Protein AF-A0A8I0B547-F1 (afdb_monomer)

Foldseek 3Di:
DQDPDPVSLVVLLLVLLLLLLVCLQQVVDDDDPDDPSCNLVSLLNNLCSCAVVVPQAFPLNSNVVSNCVVPPDDPTPDDSVRSSVVVQVVSLVSLLVVVVVVVQDNLLSQFLCVLPCRGVNLSVLLSVLSSVLVPDPLNVLLLVLLLVLVVVLVVCDPLADPAADPVLADPDLRVQLVVLCVVLVVVLVVCLVVSVSNVNVVSSSSSSVSSVRCVVPPDLPDPPSNSNNNSSNSSVSVNVSVSNRTDSNSDPD

Radius of gyration: 21.84 Å; Cα contacts (8 Å, |Δi|>4): 279; chains: 1; bounding box: 48×36×63 Å

Sequence (253 aa):
PVPASLAGAMLALADKADTLVGAFGLGMIPTGAADPYALRRASLGIIRILLEHELRVPLSTLLQAAYCAYGDGIAWKLAPEKAQARLMDFFGQRLKAYWAGQGMDTLTLDAALAVGFDDVVDTGRRVRALQAAVGTPDFEPAALTFKRVANIVRKSGAEAAAQVDPGLLEAGAEADLWAALEAWEPQFASACSQGDYGALFPLLAELRPAVDRFFDSVMVLTDHPGQRANRLAMLSRILHQVGQVADFTRFQV

Nearest PDB structures (foldseek):
  7yse-assembly1_C  TM=9.340E-01  e=7.618E-14  Escherichia coli K-12
  7yse-assembly1_D  TM=9.291E-01  e=1.808E-12  Escherichia coli K-12
  8ie2-assembly1_F  TM=8.541E-01  e=3.493E-10  Lactiplantibacillus plantarum WCFS1
  8ie2-assembly1_E  TM=8.190E-01  e=7.130E-10  Lactiplantibacillus plantarum WCFS1
  7xof-assembly1_B  TM=9.024E-01  e=7.583E-09  Oryza sativa Japonica Group

Secondary structure (DSSP, 8-state):
---SSHHHHHHHHHHHHHHHHHHHHTT----TT--TT-HHHHHHHHHHHHHHTT----HHHHHHHHHHHT-S----SS-HHHHHHHHHHHHHHHHHHHHHTTT--HHHHHHHHTT--SSHHHHHHHHHHHHHHHTSTTHHHHHHHHHHHHHHHHHHGGGS-SS--GGGPPTTHHHHHHHHHHHHHHHHHHHHHHT-HHHHHHHHHHHHHHHHHHHHH--SS-S-HHHHHHHHHHHHHHHHHHTTT--GGG---

Mean predicted aligned error: 4.62 Å

Structure (mmCIF, N/CA/C/O backbone):
data_AF-A0A8I0B547-F1
#
_entry.id   AF-A0A8I0B547-F1
#
loop_
_atom_site.group_PDB
_atom_site.id
_atom_site.type_symbol
_atom_site.label_atom_id
_atom_site.label_alt_id
_atom_site.label_comp_id
_atom_site.label_asym_id
_atom_site.label_entity_id
_atom_site.label_seq_id
_atom_site.pdbx_PDB_ins_code
_atom_site.Cartn_x
_atom_site.Cartn_y
_atom_site.Cartn_z
_atom_site.occupancy
_atom_site.B_iso_or_equiv
_atom_site.auth_seq_id
_atom_site.auth_comp_id
_atom_site.auth_asym_id
_atom_site.auth_atom_id
_atom_site.pdbx_PDB_model_num
ATOM 1 N N . PRO A 1 1 ? 2.843 -9.813 -25.202 1.00 73.75 1 PRO A N 1
ATOM 2 C CA . PRO A 1 1 ? 3.157 -11.091 -24.516 1.00 73.75 1 PRO A CA 1
ATOM 3 C C . PRO A 1 1 ? 4.226 -10.870 -23.441 1.00 73.75 1 PRO A C 1
ATOM 5 O O . PRO A 1 1 ? 5.162 -10.112 -23.689 1.00 73.75 1 PRO A O 1
ATOM 8 N N . VAL A 1 2 ? 4.066 -11.478 -22.265 1.00 89.00 2 VAL A N 1
ATOM 9 C CA . VAL A 1 2 ? 5.123 -11.502 -21.244 1.00 89.00 2 VAL A CA 1
ATOM 10 C C . VAL A 1 2 ? 6.193 -12.512 -21.680 1.00 89.00 2 VAL A C 1
ATOM 12 O O . VAL A 1 2 ? 5.830 -13.586 -22.166 1.00 89.00 2 VAL A O 1
ATOM 15 N N . PRO A 1 3 ? 7.496 -12.182 -21.593 1.00 93.44 3 PRO A N 1
ATOM 16 C CA . PRO A 1 3 ? 8.558 -13.132 -21.920 1.00 93.44 3 PRO A CA 1
ATOM 17 C C . PRO A 1 3 ? 8.464 -14.385 -21.044 1.00 93.44 3 PRO A C 1
ATOM 19 O O . PRO A 1 3 ? 8.309 -14.264 -19.835 1.00 93.44 3 PRO A O 1
ATOM 22 N N . ALA A 1 4 ? 8.586 -15.576 -21.635 1.00 93.06 4 ALA A N 1
ATOM 23 C CA . ALA A 1 4 ? 8.457 -16.835 -20.893 1.00 93.06 4 ALA A CA 1
ATOM 24 C C . ALA A 1 4 ? 9.666 -17.128 -19.984 1.00 93.06 4 ALA A C 1
ATOM 26 O O . ALA A 1 4 ? 9.512 -17.676 -18.900 1.00 93.06 4 ALA A O 1
ATOM 27 N N . SER A 1 5 ? 10.877 -16.766 -20.415 1.00 96.62 5 SER A N 1
ATOM 28 C CA . SER A 1 5 ? 12.101 -16.966 -19.630 1.00 96.62 5 SER A CA 1
ATOM 29 C C . SER A 1 5 ? 12.333 -15.823 -18.642 1.00 96.62 5 SER A C 1
ATOM 31 O O . SER A 1 5 ? 12.161 -14.661 -19.022 1.00 96.62 5 SER A O 1
ATOM 33 N N . LEU A 1 6 ? 12.884 -16.130 -17.465 1.00 95.50 6 LEU A N 1
ATOM 34 C CA . LEU A 1 6 ? 13.287 -15.119 -16.483 1.00 95.50 6 LEU A CA 1
ATOM 35 C C . LEU A 1 6 ? 14.311 -14.117 -17.045 1.00 95.50 6 LEU A C 1
ATOM 37 O O . LEU A 1 6 ? 14.152 -12.916 -16.867 1.00 95.50 6 LEU A O 1
ATOM 41 N N . ALA A 1 7 ? 15.315 -14.580 -17.798 1.00 96.69 7 ALA A N 1
ATOM 42 C CA . ALA A 1 7 ? 16.303 -13.691 -18.421 1.00 96.69 7 ALA A CA 1
ATOM 43 C C . ALA A 1 7 ? 15.648 -12.680 -19.382 1.00 96.69 7 ALA A C 1
ATO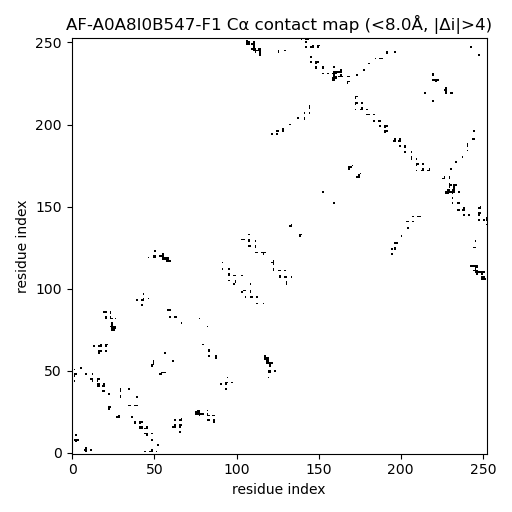M 45 O O . ALA A 1 7 ? 15.921 -11.482 -19.325 1.00 96.69 7 ALA A O 1
ATOM 46 N N . GLY A 1 8 ? 14.720 -13.150 -20.224 1.00 97.50 8 GLY A N 1
ATOM 47 C CA . GLY A 1 8 ? 13.926 -12.285 -21.097 1.00 97.50 8 GLY A CA 1
ATOM 48 C C . GLY A 1 8 ? 13.023 -11.317 -20.327 1.00 97.50 8 GLY A C 1
ATOM 49 O O . GLY A 1 8 ? 12.866 -10.173 -20.748 1.00 97.50 8 GLY A O 1
ATOM 50 N N . ALA A 1 9 ? 12.462 -11.740 -19.191 1.00 97.19 9 ALA A N 1
ATOM 51 C CA . ALA A 1 9 ? 11.676 -10.880 -18.313 1.00 97.19 9 ALA A CA 1
ATOM 52 C C . ALA A 1 9 ? 12.536 -9.756 -17.711 1.00 97.19 9 ALA A C 1
ATOM 54 O O . ALA A 1 9 ? 12.154 -8.592 -17.798 1.00 97.19 9 ALA A O 1
ATOM 55 N N . MET A 1 10 ? 13.725 -10.079 -17.193 1.00 95.94 10 MET A N 1
ATOM 56 C CA . MET A 1 10 ? 14.672 -9.100 -16.644 1.00 95.94 10 MET A CA 1
ATOM 57 C C . MET A 1 10 ? 15.135 -8.090 -17.700 1.00 95.94 10 MET A C 1
ATOM 59 O O . MET A 1 10 ? 15.094 -6.886 -17.452 1.00 95.94 10 MET A O 1
ATOM 63 N N . LEU A 1 11 ? 15.503 -8.559 -18.898 1.00 96.81 11 LEU A N 1
ATOM 64 C CA . LEU A 1 11 ? 15.882 -7.679 -20.007 1.00 96.81 11 LEU A CA 1
ATOM 65 C C . LEU A 1 11 ? 14.724 -6.750 -20.401 1.00 96.81 11 LEU A C 1
ATOM 67 O O . LEU A 1 11 ? 14.913 -5.549 -20.576 1.00 96.81 11 LEU A O 1
ATOM 71 N N . ALA A 1 12 ? 13.509 -7.294 -20.497 1.00 97.38 12 ALA A N 1
ATOM 72 C CA . ALA A 1 12 ? 12.328 -6.519 -20.849 1.00 97.38 12 ALA A CA 1
ATOM 73 C C . ALA A 1 12 ? 11.935 -5.492 -19.777 1.00 97.38 12 ALA A C 1
ATOM 75 O O . ALA A 1 12 ? 11.396 -4.448 -20.153 1.00 97.38 12 ALA A O 1
ATOM 76 N N . LEU A 1 13 ? 12.161 -5.786 -18.489 1.00 97.31 13 LEU A N 1
ATOM 77 C CA . LEU A 1 13 ? 11.982 -4.836 -17.387 1.00 97.31 13 LEU A CA 1
ATOM 78 C C . LEU A 1 13 ? 12.977 -3.682 -17.500 1.00 97.31 13 LEU A C 1
ATOM 80 O O . LEU A 1 13 ? 12.546 -2.533 -17.467 1.00 97.31 13 LEU A O 1
ATOM 84 N N . ALA A 1 14 ? 14.267 -3.985 -17.679 1.00 96.88 14 ALA A N 1
ATOM 85 C CA . ALA A 1 14 ? 15.323 -2.980 -17.788 1.00 96.88 14 ALA A CA 1
ATOM 86 C C . ALA A 1 14 ? 15.070 -2.011 -18.955 1.00 96.88 14 ALA A C 1
ATOM 88 O O . ALA A 1 14 ? 15.028 -0.804 -18.749 1.00 96.88 14 ALA A O 1
ATOM 89 N N . ASP A 1 15 ? 14.787 -2.544 -20.145 1.00 97.06 15 ASP A N 1
ATOM 90 C CA . ASP A 1 15 ? 14.471 -1.779 -21.361 1.00 97.06 15 ASP A CA 1
ATOM 91 C C . ASP A 1 15 ? 13.267 -0.826 -21.183 1.00 97.06 15 ASP A C 1
ATOM 93 O O . ASP A 1 15 ? 13.301 0.350 -21.555 1.00 97.06 15 ASP A O 1
ATOM 97 N N . LYS A 1 16 ? 12.189 -1.301 -20.544 1.00 97.88 16 LYS A N 1
ATOM 98 C CA . LYS A 1 16 ? 10.990 -0.476 -20.303 1.00 97.88 16 LYS A CA 1
ATOM 99 C C . LYS A 1 16 ? 11.204 0.553 -19.208 1.00 97.88 16 LYS A C 1
ATOM 101 O O . LYS A 1 16 ? 10.667 1.653 -19.321 1.00 97.88 16 LYS A O 1
ATOM 106 N N . ALA A 1 17 ? 11.929 0.192 -18.151 1.00 97.75 17 ALA A N 1
ATOM 107 C CA . ALA A 1 17 ? 12.245 1.104 -17.064 1.00 97.75 17 ALA A CA 1
ATOM 108 C C . ALA A 1 17 ? 13.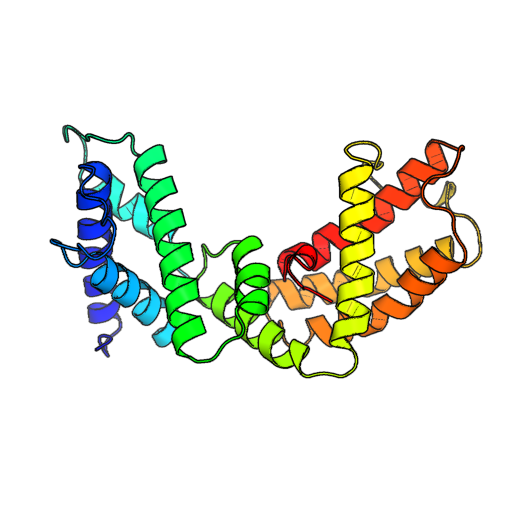133 2.244 -17.573 1.00 97.75 17 ALA A C 1
ATOM 110 O O . ALA A 1 17 ? 12.808 3.401 -17.320 1.00 97.75 17 ALA A O 1
ATOM 111 N N . ASP A 1 18 ? 14.160 1.928 -18.368 1.00 97.06 18 ASP A N 1
ATOM 112 C CA . ASP A 1 18 ? 15.013 2.902 -19.054 1.00 97.06 18 ASP A CA 1
ATOM 113 C C . ASP A 1 18 ? 14.182 3.896 -19.881 1.00 97.06 18 ASP A C 1
ATOM 115 O O . ASP A 1 18 ? 14.224 5.102 -19.635 1.00 97.06 18 ASP A O 1
ATOM 119 N N . THR A 1 19 ? 13.328 3.384 -20.774 1.00 96.69 19 THR A N 1
ATOM 120 C CA . THR A 1 19 ? 12.467 4.220 -21.627 1.00 96.69 19 THR A CA 1
ATOM 121 C C . THR A 1 19 ? 11.540 5.123 -20.805 1.00 96.69 19 THR A C 1
ATOM 123 O O . THR A 1 19 ? 11.378 6.307 -21.109 1.00 96.69 19 THR A O 1
ATOM 126 N N . LEU A 1 20 ? 10.900 4.578 -19.763 1.00 97.56 20 LEU A N 1
ATOM 127 C CA . LEU A 1 20 ? 9.982 5.331 -18.904 1.00 97.56 20 LEU A CA 1
ATOM 128 C C . LEU A 1 20 ? 10.704 6.443 -18.148 1.00 97.56 20 LEU A C 1
ATOM 130 O O . LEU A 1 20 ? 10.220 7.575 -18.117 1.00 97.56 20 LEU A O 1
ATOM 134 N N . VAL A 1 21 ? 11.856 6.129 -17.561 1.00 96.94 21 VAL A N 1
ATOM 135 C CA . VAL A 1 21 ? 12.659 7.084 -16.804 1.00 96.94 21 VAL A CA 1
ATOM 136 C C . VAL A 1 21 ? 13.190 8.188 -17.709 1.00 96.94 21 VAL A C 1
ATOM 138 O O . VAL A 1 21 ? 12.985 9.363 -17.400 1.00 96.94 21 VAL A O 1
ATOM 141 N N . GLY A 1 22 ? 13.773 7.832 -18.856 1.00 96.00 22 GLY A N 1
ATOM 142 C CA . GLY A 1 22 ? 14.261 8.794 -19.838 1.00 96.00 22 GLY A CA 1
ATOM 143 C C . GLY A 1 22 ? 13.156 9.740 -20.315 1.00 96.00 22 GLY A C 1
ATOM 144 O O . GLY A 1 22 ? 13.298 10.964 -20.261 1.00 96.00 22 GLY A O 1
ATOM 145 N N . ALA A 1 23 ? 12.002 9.192 -20.706 1.00 96.12 23 ALA A N 1
ATOM 146 C CA . ALA A 1 23 ? 10.884 9.993 -21.194 1.00 96.12 23 ALA A CA 1
ATOM 147 C C . ALA A 1 23 ? 10.316 10.933 -20.117 1.00 96.12 23 ALA A C 1
ATOM 149 O O . ALA A 1 23 ? 10.095 12.118 -20.385 1.00 96.12 23 ALA A O 1
ATOM 150 N N . PHE A 1 24 ? 10.109 10.448 -18.889 1.00 96.25 24 PHE A N 1
ATOM 151 C CA . PHE A 1 24 ? 9.614 11.293 -17.800 1.00 96.25 24 PHE A CA 1
ATOM 152 C C . PHE A 1 24 ? 10.643 12.348 -17.388 1.00 96.25 24 PHE A C 1
ATOM 154 O O . PHE A 1 24 ? 10.270 13.512 -17.242 1.00 96.25 24 PHE A O 1
ATOM 161 N N . GLY A 1 25 ? 11.928 11.997 -17.288 1.00 95.62 25 GLY A N 1
ATOM 162 C CA . GLY A 1 25 ? 13.011 12.944 -17.002 1.00 95.62 25 GLY A CA 1
ATOM 163 C C . GLY A 1 25 ? 13.120 14.064 -18.045 1.00 95.62 25 GLY A C 1
ATOM 164 O O . GLY A 1 25 ? 13.422 15.212 -17.712 1.00 95.62 25 GLY A O 1
ATOM 165 N N . LEU A 1 26 ? 12.785 13.773 -19.305 1.00 94.94 26 LEU A N 1
ATOM 166 C CA . LEU A 1 26 ? 12.719 14.744 -20.404 1.00 94.94 26 LEU A CA 1
ATOM 167 C C . LEU A 1 26 ? 11.358 15.455 -20.535 1.00 94.94 26 LEU A C 1
ATOM 169 O O . LEU A 1 26 ? 11.153 16.230 -21.475 1.00 94.94 26 LEU A O 1
ATOM 173 N N . GLY A 1 27 ? 10.424 15.225 -19.608 1.00 92.81 27 GLY A N 1
ATOM 174 C CA . GLY A 1 27 ? 9.100 15.853 -19.592 1.00 92.81 27 GLY A CA 1
ATOM 175 C C . GLY A 1 27 ? 8.136 15.342 -20.669 1.00 92.81 27 GLY A C 1
ATOM 176 O O . GLY A 1 27 ? 7.116 15.980 -20.922 1.00 92.81 27 GLY A O 1
ATOM 177 N N . MET A 1 28 ? 8.426 14.201 -21.296 1.00 93.00 28 MET A N 1
ATOM 178 C CA . MET A 1 28 ? 7.622 13.570 -22.351 1.00 93.00 28 MET A CA 1
ATOM 179 C C . MET A 1 28 ? 6.497 12.701 -21.766 1.00 93.00 28 MET A C 1
ATOM 181 O O . MET A 1 28 ? 6.356 11.522 -22.084 1.00 93.00 28 MET A O 1
ATOM 185 N N . ILE A 1 29 ? 5.704 13.284 -20.869 1.00 90.25 29 ILE A N 1
ATOM 186 C CA . ILE A 1 29 ? 4.668 12.566 -20.121 1.00 90.25 29 ILE A CA 1
ATOM 187 C C . ILE A 1 29 ? 3.399 12.449 -20.982 1.00 90.25 29 ILE A C 1
ATOM 189 O O . ILE A 1 29 ? 2.982 13.456 -21.560 1.00 90.25 29 ILE A O 1
ATOM 193 N N . PRO A 1 30 ? 2.747 11.272 -21.071 1.00 89.50 30 PRO A N 1
ATOM 194 C CA . PRO A 1 30 ? 1.530 11.116 -21.864 1.00 89.50 30 PRO A CA 1
ATOM 195 C C . PRO A 1 30 ? 0.400 12.016 -21.348 1.00 89.50 30 PRO A C 1
ATOM 197 O O . PRO A 1 30 ? 0.101 12.012 -20.153 1.00 89.50 30 PRO A O 1
ATOM 200 N N . THR A 1 31 ? -0.280 12.735 -22.243 1.00 85.19 31 THR A N 1
ATOM 201 C CA . THR A 1 31 ? -1.427 13.600 -21.915 1.00 85.19 31 THR A CA 1
ATOM 202 C C . THR A 1 31 ? -2.659 13.201 -22.725 1.00 85.19 31 THR A C 1
ATOM 204 O O . THR A 1 31 ? -2.574 12.878 -23.910 1.00 85.19 31 THR A O 1
ATOM 207 N N . GLY A 1 32 ? -3.833 13.184 -22.082 1.00 78.75 32 GLY A N 1
ATOM 208 C CA . GLY A 1 32 ? -5.091 12.805 -22.737 1.00 78.75 32 GLY A CA 1
ATOM 209 C C . GLY A 1 32 ? -4.990 11.456 -23.459 1.00 78.75 32 GLY A C 1
ATOM 210 O O . GLY A 1 32 ? -4.509 10.478 -22.891 1.00 78.75 32 GLY A O 1
ATOM 211 N N . ALA A 1 33 ? -5.398 11.396 -24.727 1.00 77.38 33 ALA A N 1
ATOM 212 C CA . ALA A 1 33 ? -5.276 10.186 -25.543 1.00 77.38 33 ALA A CA 1
ATOM 213 C C . ALA A 1 33 ? -3.854 9.945 -26.094 1.00 77.38 33 ALA A C 1
ATOM 215 O O . ALA A 1 33 ? -3.515 8.807 -26.415 1.00 77.38 33 ALA A O 1
ATOM 216 N N . ALA A 1 34 ? -2.998 10.968 -26.162 1.00 84.81 34 ALA A N 1
ATOM 217 C CA . ALA A 1 34 ? -1.684 10.865 -26.788 1.00 84.81 34 ALA A CA 1
ATOM 218 C C . ALA A 1 34 ? -0.700 10.048 -25.932 1.00 84.81 34 ALA A C 1
ATOM 220 O O . ALA A 1 34 ? -0.565 10.268 -24.728 1.00 84.81 34 ALA A O 1
ATOM 221 N N . ASP A 1 35 ? -0.012 9.100 -26.568 1.00 88.88 35 ASP A N 1
ATOM 222 C CA . ASP A 1 35 ? 1.087 8.317 -25.987 1.00 88.88 35 ASP A CA 1
ATOM 223 C C . ASP A 1 35 ? 2.149 8.021 -27.066 1.00 88.88 35 ASP A C 1
ATOM 225 O O . ASP A 1 35 ? 2.252 6.888 -27.546 1.00 88.88 35 ASP A O 1
ATOM 229 N N . PRO A 1 36 ? 2.896 9.049 -27.518 1.00 85.81 36 PRO A N 1
ATOM 230 C CA . PRO A 1 36 ? 3.780 8.946 -28.684 1.00 85.81 36 PRO A CA 1
ATOM 231 C C . PRO A 1 36 ? 4.920 7.937 -28.494 1.00 85.81 36 PRO A C 1
ATOM 233 O O . PRO A 1 36 ? 5.351 7.317 -29.461 1.00 85.81 36 PRO A O 1
ATOM 236 N N . TYR A 1 37 ? 5.361 7.727 -27.250 1.00 90.81 37 TYR A N 1
ATOM 237 C CA . TYR A 1 37 ? 6.446 6.805 -26.896 1.00 90.81 37 TYR A CA 1
ATOM 238 C C . TYR A 1 37 ? 5.941 5.488 -26.296 1.00 90.81 37 TYR A C 1
ATOM 240 O O . TYR A 1 37 ? 6.716 4.723 -25.732 1.00 90.81 37 TYR A O 1
ATOM 248 N N . ALA A 1 38 ? 4.638 5.204 -26.411 1.00 93.62 38 ALA A N 1
ATOM 249 C CA . ALA A 1 38 ? 4.029 3.968 -25.928 1.00 93.62 38 ALA A CA 1
ATOM 250 C C . ALA A 1 38 ? 4.275 3.676 -24.430 1.00 93.62 38 ALA A C 1
ATOM 252 O O . ALA A 1 38 ? 4.328 2.513 -24.018 1.00 93.62 38 ALA A O 1
ATOM 253 N N . LEU A 1 39 ? 4.384 4.713 -23.598 1.00 96.31 39 LEU A N 1
ATOM 254 C CA . LEU A 1 39 ? 4.714 4.626 -22.174 1.00 96.31 39 LEU A CA 1
ATOM 255 C C . LEU A 1 39 ? 3.627 3.895 -21.376 1.00 96.31 39 LEU A C 1
ATOM 257 O O . LEU A 1 39 ? 3.922 3.199 -20.402 1.00 96.31 39 LEU A O 1
ATOM 261 N N . ARG A 1 40 ? 2.361 3.962 -21.809 1.00 95.44 40 ARG A N 1
ATOM 262 C CA . ARG A 1 40 ? 1.270 3.162 -21.219 1.00 95.44 40 ARG A CA 1
ATOM 263 C C . ARG A 1 40 ? 1.446 1.676 -21.503 1.00 95.44 40 ARG A C 1
ATOM 265 O O . ARG A 1 40 ? 1.154 0.854 -20.640 1.00 95.44 40 ARG A O 1
ATOM 272 N N . ARG A 1 41 ? 1.933 1.323 -22.696 1.00 94.94 41 ARG A N 1
ATOM 273 C CA . ARG A 1 41 ? 2.248 -0.074 -23.033 1.00 94.94 41 ARG A CA 1
ATOM 274 C C . ARG A 1 41 ? 3.498 -0.552 -22.299 1.00 94.94 41 ARG A C 1
ATOM 276 O O . ARG A 1 41 ? 3.503 -1.684 -21.828 1.00 94.94 41 ARG A O 1
ATOM 283 N N . ALA A 1 42 ? 4.516 0.298 -22.159 1.00 97.12 42 ALA A N 1
ATOM 284 C CA . ALA A 1 42 ? 5.742 -0.023 -21.427 1.00 97.12 42 ALA A CA 1
ATOM 285 C C . ALA A 1 42 ? 5.466 -0.301 -19.938 1.00 97.12 42 ALA A C 1
ATOM 287 O O . ALA A 1 42 ? 5.820 -1.365 -19.433 1.00 97.12 42 ALA A O 1
ATOM 288 N N . SER A 1 43 ? 4.755 0.607 -19.265 1.00 97.50 43 SER A N 1
ATOM 289 C CA . SER A 1 43 ? 4.346 0.452 -17.859 1.00 97.50 43 SER A CA 1
ATOM 290 C C . SER A 1 43 ? 3.459 -0.774 -17.631 1.00 97.50 43 SER A C 1
ATOM 292 O O . SER A 1 43 ? 3.719 -1.547 -16.713 1.00 97.50 43 SER A O 1
ATOM 294 N N . LEU A 1 44 ? 2.469 -1.021 -18.499 1.00 97.19 44 LEU A N 1
ATOM 295 C CA . LEU A 1 44 ? 1.668 -2.247 -18.436 1.00 97.19 44 LEU A CA 1
ATOM 296 C C . LEU A 1 44 ? 2.533 -3.503 -18.628 1.00 97.19 44 LEU A C 1
ATOM 298 O O . LEU A 1 44 ? 2.299 -4.516 -17.975 1.00 97.19 44 LEU A O 1
ATOM 302 N N . GLY A 1 45 ? 3.540 -3.440 -19.501 1.00 97.88 45 GLY A N 1
ATOM 303 C CA . GLY A 1 45 ? 4.520 -4.507 -19.679 1.00 97.88 45 GLY A CA 1
ATOM 304 C C . GLY A 1 45 ? 5.278 -4.823 -18.389 1.00 97.88 45 GLY A C 1
ATOM 305 O O . GLY A 1 45 ? 5.368 -5.991 -18.029 1.00 97.88 45 GLY A O 1
ATOM 306 N N . ILE A 1 46 ? 5.754 -3.800 -17.671 1.00 98.38 46 ILE A N 1
ATOM 307 C CA . ILE A 1 46 ? 6.405 -3.966 -16.361 1.00 98.38 46 ILE A CA 1
ATOM 308 C C . ILE A 1 46 ? 5.444 -4.600 -15.356 1.00 98.38 46 ILE A C 1
ATOM 310 O O . ILE A 1 46 ? 5.777 -5.631 -14.782 1.00 98.38 46 ILE A O 1
ATOM 314 N N . ILE A 1 47 ? 4.239 -4.042 -15.198 1.00 98.25 47 ILE A N 1
ATOM 315 C CA . ILE A 1 47 ? 3.218 -4.553 -14.267 1.00 98.25 47 ILE A CA 1
ATOM 316 C C . ILE A 1 47 ? 2.964 -6.042 -14.509 1.00 98.25 47 ILE A C 1
ATOM 318 O O . ILE A 1 47 ? 3.005 -6.846 -13.581 1.00 98.25 47 ILE A O 1
ATOM 322 N N . ARG A 1 48 ? 2.735 -6.420 -15.769 1.00 97.75 48 ARG A N 1
ATOM 323 C CA . ARG A 1 48 ? 2.463 -7.807 -16.140 1.00 97.75 48 ARG A CA 1
ATOM 324 C C . ARG A 1 48 ? 3.651 -8.723 -15.894 1.00 97.75 48 ARG A C 1
ATOM 326 O O . ARG A 1 48 ? 3.444 -9.821 -15.404 1.00 97.75 48 ARG A O 1
ATOM 333 N N . ILE A 1 49 ? 4.874 -8.289 -16.200 1.00 98.31 49 ILE A N 1
ATOM 334 C CA . ILE A 1 49 ? 6.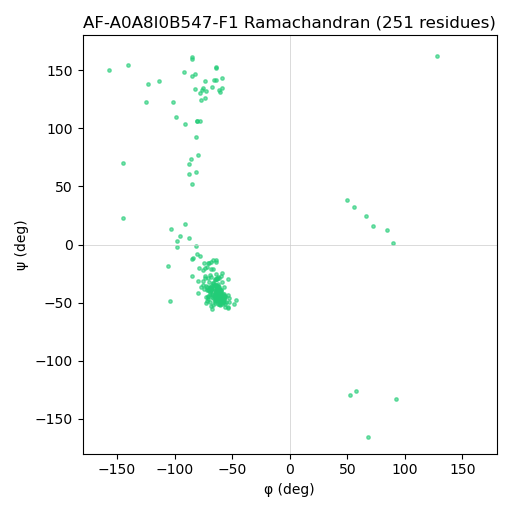069 -9.093 -15.920 1.00 98.31 49 ILE A CA 1
ATOM 335 C C . ILE A 1 49 ? 6.206 -9.340 -14.415 1.00 98.31 49 ILE A C 1
ATOM 337 O O . ILE A 1 49 ? 6.396 -10.486 -14.020 1.00 98.31 49 ILE A O 1
ATOM 341 N N . LEU A 1 50 ? 6.074 -8.298 -13.586 1.00 98.06 50 LEU A N 1
ATOM 342 C CA . LEU A 1 50 ? 6.178 -8.433 -12.130 1.00 98.06 50 LEU A CA 1
ATOM 343 C C . LEU A 1 50 ? 5.114 -9.391 -11.578 1.00 98.06 50 LEU A C 1
ATOM 345 O O . LEU A 1 50 ? 5.433 -10.246 -10.760 1.00 98.06 50 LEU A O 1
ATOM 349 N N . LEU A 1 51 ? 3.871 -9.289 -12.058 1.00 97.06 51 LEU A N 1
ATOM 350 C CA . LEU A 1 51 ? 2.769 -10.145 -11.614 1.00 97.06 51 LEU A CA 1
ATOM 351 C C . LEU A 1 51 ? 2.876 -11.590 -12.114 1.00 97.06 51 LEU A C 1
ATOM 353 O O . LEU A 1 51 ? 2.695 -12.509 -11.326 1.00 97.06 51 LEU A O 1
ATOM 357 N N . GLU A 1 52 ? 3.132 -11.800 -13.406 1.00 96.25 52 GLU A N 1
ATOM 358 C CA . GLU A 1 52 ? 3.118 -13.133 -14.027 1.00 96.25 52 GLU A CA 1
ATOM 359 C C . GLU A 1 52 ? 4.349 -13.973 -13.638 1.00 96.25 52 GLU A C 1
ATOM 361 O O . GLU A 1 52 ? 4.251 -15.195 -13.593 1.00 96.25 52 GLU A O 1
ATOM 366 N N . HIS A 1 53 ? 5.485 -13.337 -13.319 1.00 96.75 53 HIS A N 1
ATOM 367 C CA . HIS A 1 53 ? 6.691 -14.009 -12.799 1.00 96.75 53 HIS A CA 1
ATOM 368 C C . HIS A 1 53 ? 6.829 -13.940 -11.271 1.00 96.75 53 HIS A C 1
ATOM 370 O O . HIS A 1 53 ? 7.844 -14.376 -10.736 1.00 96.75 53 HIS A O 1
ATOM 376 N N . GLU A 1 54 ? 5.849 -13.359 -10.572 1.00 95.88 54 GLU A N 1
ATOM 377 C CA . GLU A 1 54 ? 5.880 -13.114 -9.120 1.00 95.88 54 GLU A CA 1
ATOM 378 C C . GLU A 1 54 ? 7.167 -12.423 -8.619 1.00 95.88 54 GLU A C 1
ATOM 380 O O . GLU A 1 54 ? 7.683 -12.701 -7.534 1.00 95.88 54 GLU A O 1
ATOM 385 N N . LEU A 1 55 ? 7.693 -11.476 -9.401 1.00 96.69 55 LEU A N 1
ATOM 386 C CA . LEU A 1 55 ? 8.908 -10.740 -9.054 1.00 96.69 55 LEU A CA 1
ATOM 387 C C . LEU A 1 55 ? 8.586 -9.617 -8.066 1.00 96.69 55 LEU A C 1
ATOM 389 O O . LEU A 1 55 ? 8.051 -8.572 -8.440 1.00 96.69 55 LEU A O 1
ATOM 393 N N . ARG A 1 56 ? 8.972 -9.808 -6.803 1.00 95.25 56 ARG A N 1
ATOM 394 C CA . ARG A 1 56 ? 8.832 -8.812 -5.727 1.00 95.25 56 ARG A CA 1
ATOM 395 C C . ARG A 1 56 ? 9.957 -7.774 -5.759 1.00 95.25 56 ARG A C 1
ATOM 397 O O . ARG A 1 56 ? 10.766 -7.682 -4.841 1.00 95.25 56 ARG A O 1
ATOM 404 N N . VAL A 1 57 ? 10.036 -7.019 -6.853 1.00 95.62 57 VAL A N 1
ATOM 405 C CA . VAL A 1 57 ? 10.962 -5.886 -6.996 1.00 95.62 57 VAL A CA 1
ATOM 406 C C . VAL A 1 57 ? 10.179 -4.590 -6.782 1.00 95.62 57 VAL A C 1
ATOM 408 O O . VAL A 1 57 ? 9.228 -4.357 -7.533 1.00 95.62 57 VAL A O 1
ATOM 411 N N . PRO A 1 58 ? 10.563 -3.735 -5.814 1.00 97.69 58 PRO A N 1
ATOM 412 C CA . PRO A 1 58 ? 9.906 -2.448 -5.627 1.00 97.69 58 PRO A CA 1
ATOM 413 C C . PRO A 1 58 ? 10.028 -1.577 -6.883 1.00 97.69 58 PRO A C 1
ATOM 415 O O . PRO A 1 58 ? 11.129 -1.406 -7.420 1.00 97.69 58 PRO A O 1
ATOM 418 N N . LEU A 1 59 ? 8.915 -1.008 -7.351 1.00 98.00 59 LEU A N 1
ATOM 419 C CA . LEU A 1 59 ? 8.885 -0.124 -8.519 1.00 98.00 59 LEU A CA 1
ATOM 420 C C . LEU A 1 59 ? 9.836 1.058 -8.338 1.00 98.00 59 LEU A C 1
ATOM 422 O O . LEU A 1 59 ? 10.611 1.364 -9.240 1.00 98.00 59 LEU A O 1
ATOM 426 N N . SER A 1 60 ? 9.827 1.681 -7.164 1.00 97.19 60 SER A N 1
ATOM 427 C CA . SER A 1 60 ? 10.710 2.781 -6.791 1.00 97.19 60 SER A CA 1
ATOM 428 C C . SER A 1 60 ? 12.181 2.424 -7.006 1.00 97.19 60 SER A C 1
ATOM 430 O O . SER A 1 60 ? 12.920 3.211 -7.593 1.00 97.19 60 SER A O 1
ATOM 432 N N . THR A 1 61 ? 12.579 1.212 -6.612 1.00 96.94 61 THR A N 1
ATOM 433 C CA . THR A 1 61 ? 13.949 0.702 -6.732 1.00 96.94 61 THR A CA 1
ATOM 434 C C . THR A 1 61 ? 14.304 0.412 -8.186 1.00 96.94 61 THR A C 1
ATOM 436 O O . THR A 1 61 ? 15.375 0.808 -8.640 1.00 96.94 61 THR A O 1
ATOM 439 N N . LEU A 1 62 ? 13.401 -0.221 -8.944 1.00 97.31 62 LEU A N 1
ATOM 440 C 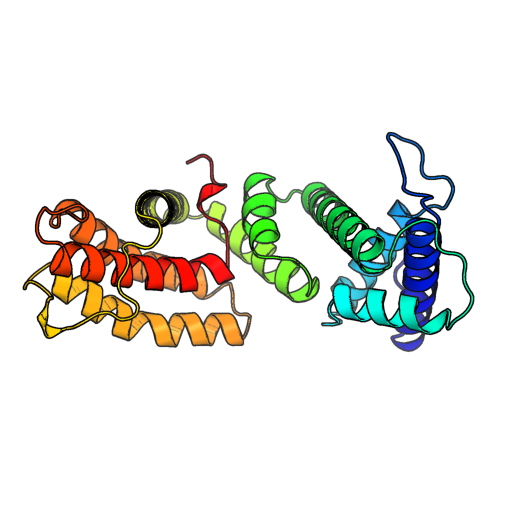CA . LEU A 1 62 ? 13.586 -0.465 -10.378 1.00 97.31 62 LEU A CA 1
ATOM 441 C C . LEU A 1 62 ? 13.776 0.850 -11.151 1.00 97.31 62 LEU A C 1
ATOM 443 O O . LEU A 1 62 ? 14.693 0.972 -11.962 1.00 97.31 62 LEU A O 1
ATOM 447 N N . LEU A 1 63 ? 12.919 1.837 -10.886 1.00 96.94 63 LEU A N 1
ATOM 448 C CA . LEU A 1 63 ? 12.961 3.142 -11.542 1.00 96.94 63 LEU A CA 1
ATOM 449 C C . LEU A 1 63 ? 14.201 3.941 -11.130 1.00 96.94 63 LEU A C 1
ATOM 451 O O . LEU A 1 63 ? 14.833 4.563 -11.982 1.00 96.94 63 LEU A O 1
ATOM 455 N N . GLN A 1 64 ? 14.591 3.883 -9.855 1.00 95.62 64 GLN A N 1
ATOM 456 C CA . GLN A 1 64 ? 15.817 4.517 -9.378 1.00 95.62 64 GLN A CA 1
ATOM 457 C C . GLN A 1 64 ? 17.059 3.900 -10.031 1.00 95.62 64 GLN A C 1
ATOM 459 O O . GLN A 1 64 ? 17.948 4.629 -10.465 1.00 95.62 64 GLN A O 1
ATOM 464 N N . ALA A 1 65 ? 17.115 2.570 -10.145 1.00 95.88 65 ALA A N 1
ATOM 465 C CA . ALA A 1 65 ? 18.224 1.878 -10.795 1.00 95.88 65 ALA A CA 1
ATOM 466 C C . ALA A 1 65 ? 18.342 2.262 -12.279 1.00 95.88 65 ALA A C 1
ATOM 468 O O . ALA A 1 65 ? 19.441 2.562 -12.744 1.00 95.88 65 ALA A O 1
ATOM 469 N N . ALA A 1 66 ? 17.217 2.321 -13.001 1.00 96.12 66 ALA A N 1
ATOM 470 C CA . ALA A 1 66 ? 17.185 2.803 -14.381 1.00 96.12 66 ALA A CA 1
ATOM 471 C C . ALA A 1 66 ? 17.655 4.261 -14.493 1.00 96.12 66 ALA A C 1
ATOM 473 O O . ALA A 1 66 ? 18.437 4.576 -15.381 1.00 96.12 66 ALA A O 1
ATOM 474 N N . TYR A 1 67 ? 17.254 5.138 -13.567 1.00 94.56 67 TYR A N 1
ATOM 475 C CA . TYR A 1 67 ? 17.729 6.523 -13.544 1.00 94.56 67 TYR A CA 1
ATOM 476 C C . TYR A 1 67 ? 19.245 6.612 -13.347 1.00 94.56 67 TYR A C 1
ATOM 478 O O . TYR A 1 67 ? 19.929 7.288 -14.110 1.00 94.56 67 TYR A O 1
ATOM 486 N N . CYS A 1 68 ? 19.788 5.894 -12.361 1.00 93.69 68 CYS A N 1
ATOM 487 C CA . CYS A 1 68 ? 21.226 5.878 -12.093 1.00 93.69 68 CYS A CA 1
ATOM 488 C C . CYS A 1 68 ? 22.048 5.341 -13.276 1.00 93.69 68 CYS A C 1
ATOM 490 O O . CYS A 1 68 ? 23.187 5.765 -13.459 1.00 93.69 68 CYS A O 1
ATOM 492 N N . ALA A 1 69 ? 21.484 4.449 -14.095 1.00 95.19 69 ALA A N 1
ATOM 493 C CA . ALA A 1 69 ? 22.169 3.878 -15.253 1.00 95.19 69 ALA A CA 1
ATOM 494 C C . ALA A 1 69 ? 22.464 4.897 -16.372 1.00 95.19 69 ALA A C 1
ATOM 496 O O . ALA A 1 69 ? 23.384 4.671 -17.156 1.00 95.19 69 ALA A O 1
ATOM 497 N N . TYR A 1 70 ? 21.751 6.030 -16.426 1.00 93.62 70 TYR A N 1
ATOM 498 C CA . TYR A 1 70 ? 22.059 7.123 -17.361 1.00 93.62 70 TYR A CA 1
ATOM 499 C C . TYR A 1 70 ? 23.378 7.842 -17.034 1.00 93.62 70 TYR A C 1
ATOM 501 O O . TYR A 1 70 ? 23.960 8.475 -17.915 1.00 93.62 70 TYR A O 1
ATOM 509 N N . GLY A 1 71 ? 23.852 7.738 -15.788 1.00 90.81 71 GLY A N 1
ATOM 510 C CA . GLY A 1 71 ? 25.054 8.416 -15.316 1.00 90.81 71 GLY A CA 1
ATOM 511 C C . GLY A 1 71 ? 24.919 9.939 -15.240 1.00 90.81 71 GLY A C 1
ATOM 512 O O . GLY A 1 71 ? 23.825 10.511 -15.278 1.00 90.81 71 GLY A O 1
ATOM 513 N N . ASP A 1 72 ? 26.067 10.597 -15.108 1.00 88.31 72 ASP A N 1
ATOM 514 C CA . ASP A 1 72 ? 26.155 12.049 -14.981 1.00 88.31 72 ASP A CA 1
ATOM 515 C C . ASP A 1 72 ? 26.150 12.755 -16.345 1.00 88.31 72 ASP A C 1
ATOM 517 O O . ASP A 1 72 ? 26.486 12.186 -17.382 1.00 88.31 72 ASP A O 1
ATOM 521 N N . GLY A 1 73 ? 25.809 14.046 -16.344 1.00 84.75 73 GLY A N 1
ATOM 522 C CA . GLY A 1 73 ? 25.907 14.903 -17.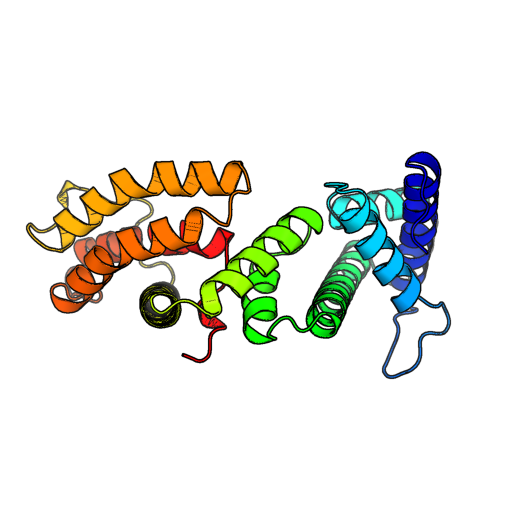533 1.00 84.75 73 GLY A CA 1
ATOM 523 C C . GLY A 1 73 ? 24.663 14.934 -18.424 1.00 84.75 73 GLY A C 1
ATOM 524 O O . GLY A 1 73 ? 24.652 15.653 -19.424 1.00 84.75 73 GLY A O 1
ATOM 525 N N . ILE A 1 74 ? 23.589 14.230 -18.055 1.00 90.75 74 ILE A N 1
ATOM 526 C CA . ILE A 1 74 ? 22.296 14.365 -18.731 1.00 90.75 74 ILE A CA 1
ATOM 527 C C . ILE A 1 74 ? 21.591 15.648 -18.278 1.00 90.75 74 ILE A C 1
ATOM 529 O O . ILE A 1 74 ? 21.329 15.867 -17.094 1.00 90.75 74 ILE A O 1
ATOM 533 N N . ALA A 1 75 ? 21.234 16.496 -19.243 1.00 91.75 75 ALA A N 1
ATOM 534 C CA . ALA A 1 75 ? 20.452 17.707 -19.014 1.00 91.75 75 ALA A CA 1
ATOM 535 C C . ALA A 1 75 ? 18.954 17.377 -18.870 1.00 91.75 75 ALA A C 1
ATOM 537 O O . ALA A 1 75 ? 18.159 17.561 -19.796 1.00 91.75 75 ALA A O 1
ATOM 538 N N . TRP A 1 76 ? 18.568 16.860 -17.704 1.00 95.00 76 TRP A N 1
ATOM 539 C CA . TRP A 1 76 ? 17.177 16.533 -17.394 1.00 95.00 76 TRP A CA 1
ATOM 540 C C . TRP A 1 76 ? 16.279 17.776 -17.359 1.00 95.00 76 TRP A C 1
ATOM 542 O O . TRP A 1 76 ? 16.663 18.829 -16.849 1.00 95.00 76 TRP A O 1
ATOM 552 N N . LYS A 1 77 ? 15.045 17.650 -17.866 1.00 95.62 77 LYS A N 1
ATOM 553 C CA . LYS A 1 77 ? 14.038 18.726 -17.788 1.00 95.62 77 LYS A CA 1
ATOM 554 C C . LYS A 1 77 ? 13.272 18.712 -16.470 1.00 95.62 77 LYS A C 1
ATOM 556 O O . LYS A 1 77 ? 12.761 19.746 -16.044 1.00 95.62 77 LYS A O 1
ATOM 561 N N . LEU A 1 78 ? 13.154 17.544 -15.846 1.00 93.50 78 LEU A N 1
ATOM 562 C CA . LEU A 1 78 ? 12.606 17.373 -14.508 1.00 93.50 78 LEU A CA 1
ATOM 563 C C . LEU A 1 78 ? 13.707 16.896 -13.566 1.00 93.50 78 LEU A C 1
ATOM 565 O O . LEU A 1 78 ? 14.506 16.042 -13.933 1.00 93.50 78 LEU A O 1
ATOM 569 N N . ALA A 1 79 ? 13.704 17.415 -12.338 1.00 91.75 79 ALA A N 1
ATOM 570 C CA . ALA A 1 79 ? 14.535 16.863 -11.275 1.00 91.75 79 ALA A CA 1
ATOM 571 C C . ALA A 1 79 ? 14.176 15.379 -11.034 1.00 91.75 79 ALA A C 1
ATOM 573 O O . ALA A 1 79 ? 12.981 15.054 -11.112 1.00 91.75 79 ALA A O 1
ATOM 574 N N . PRO A 1 80 ? 15.158 14.508 -10.732 1.00 89.12 80 PRO A N 1
ATOM 575 C CA . PRO A 1 80 ? 14.947 13.073 -10.529 1.00 89.12 80 PRO A CA 1
ATOM 576 C C . PRO A 1 80 ? 13.758 12.751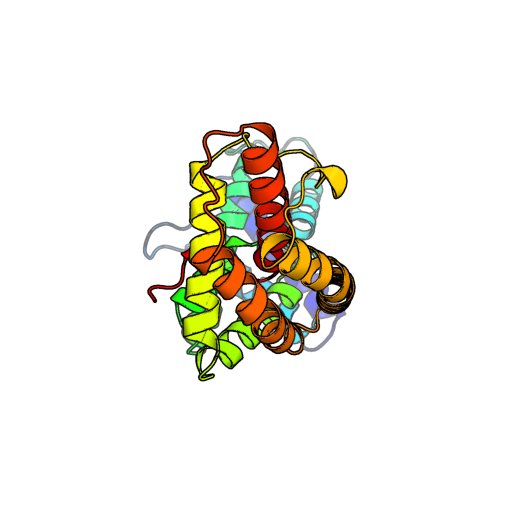 -9.623 1.00 89.12 80 PRO A C 1
ATOM 578 O O . PRO A 1 80 ? 12.880 11.980 -10.001 1.00 89.12 80 PRO A O 1
ATOM 581 N N . GLU A 1 81 ? 13.655 13.424 -8.479 1.00 92.12 81 GLU A N 1
ATOM 582 C CA . GLU A 1 81 ? 12.625 13.173 -7.469 1.00 92.12 81 GLU A CA 1
ATOM 583 C C . GLU A 1 81 ? 11.229 13.516 -8.010 1.00 92.12 81 GLU A C 1
ATOM 585 O O . GLU A 1 81 ? 10.250 12.809 -7.770 1.00 92.12 81 GLU A O 1
ATOM 590 N N . LYS A 1 82 ? 11.132 14.585 -8.812 1.00 94.69 82 LYS A N 1
ATOM 591 C CA . LYS A 1 82 ? 9.878 14.990 -9.467 1.00 94.69 82 LYS A CA 1
ATOM 592 C C . LYS A 1 82 ? 9.492 14.026 -10.585 1.00 94.69 82 LYS A C 1
ATOM 594 O O . LYS A 1 82 ? 8.305 13.751 -10.760 1.00 94.69 82 LYS A O 1
ATOM 599 N N . ALA A 1 83 ? 10.462 13.546 -11.363 1.00 94.50 83 ALA A N 1
ATOM 600 C CA . ALA A 1 83 ? 10.220 12.561 -12.411 1.00 94.50 83 ALA A CA 1
ATOM 601 C C . ALA A 1 83 ? 9.755 11.228 -11.806 1.00 94.50 83 ALA A C 1
ATOM 603 O O . ALA A 1 83 ? 8.755 10.672 -12.260 1.00 94.50 83 ALA A O 1
ATOM 604 N N . GLN A 1 84 ? 10.414 10.774 -10.736 1.00 94.31 84 GLN A N 1
ATOM 605 C CA . GLN A 1 84 ? 10.068 9.556 -10.010 1.00 94.31 84 GLN A CA 1
ATOM 606 C C . GLN A 1 84 ? 8.677 9.644 -9.375 1.00 94.31 84 GLN A C 1
ATOM 608 O O . GLN A 1 84 ? 7.876 8.735 -9.572 1.00 94.31 84 GLN A O 1
ATOM 613 N N . ALA A 1 85 ? 8.335 10.748 -8.702 1.00 95.56 85 ALA A N 1
ATOM 614 C CA . ALA A 1 85 ? 6.994 10.941 -8.144 1.00 95.56 85 ALA A CA 1
ATOM 615 C C . ALA A 1 85 ? 5.903 10.852 -9.229 1.00 95.56 85 ALA A C 1
ATOM 617 O O . ALA A 1 85 ? 4.936 10.107 -9.088 1.00 95.56 85 ALA A O 1
ATOM 618 N N . ARG A 1 86 ? 6.104 11.526 -10.371 1.00 96.19 86 ARG A N 1
ATOM 619 C CA . ARG A 1 86 ? 5.166 11.461 -11.506 1.00 96.19 86 ARG A CA 1
ATOM 620 C C . ARG A 1 86 ? 5.082 10.071 -12.133 1.00 96.19 86 ARG A C 1
ATOM 622 O O . ARG A 1 86 ? 4.012 9.687 -12.602 1.00 96.19 86 ARG A O 1
ATOM 629 N N . LEU A 1 87 ? 6.189 9.329 -12.175 1.00 96.50 87 LEU A N 1
ATOM 630 C CA . LEU A 1 87 ? 6.194 7.936 -12.618 1.00 96.50 87 LEU A CA 1
ATOM 631 C C . LEU A 1 87 ? 5.384 7.058 -11.669 1.00 96.50 87 LEU A C 1
ATOM 633 O O . LEU A 1 87 ? 4.572 6.270 -12.144 1.00 96.50 87 LEU A O 1
ATOM 637 N N . MET A 1 88 ? 5.552 7.215 -10.355 1.00 97.56 88 MET A N 1
ATOM 638 C CA . MET A 1 88 ? 4.773 6.466 -9.369 1.00 97.56 88 MET A CA 1
ATOM 639 C C . MET A 1 88 ? 3.277 6.766 -9.506 1.00 97.56 88 MET A C 1
ATOM 641 O O . MET A 1 88 ? 2.490 5.828 -9.621 1.00 97.56 88 MET A O 1
ATOM 645 N N . ASP A 1 89 ? 2.882 8.036 -9.633 1.00 96.25 89 ASP A N 1
ATOM 646 C CA . ASP A 1 89 ? 1.486 8.415 -9.907 1.00 96.25 89 ASP A CA 1
ATOM 647 C C . ASP A 1 89 ? 0.959 7.759 -11.193 1.00 96.25 89 ASP A C 1
ATOM 649 O O . ASP A 1 89 ? -0.162 7.239 -11.244 1.00 96.25 89 ASP A O 1
ATOM 653 N N . PHE A 1 90 ? 1.781 7.748 -12.246 1.00 96.75 90 PHE A N 1
ATOM 654 C CA . PHE A 1 90 ? 1.448 7.105 -13.511 1.00 96.75 90 PHE A CA 1
ATOM 6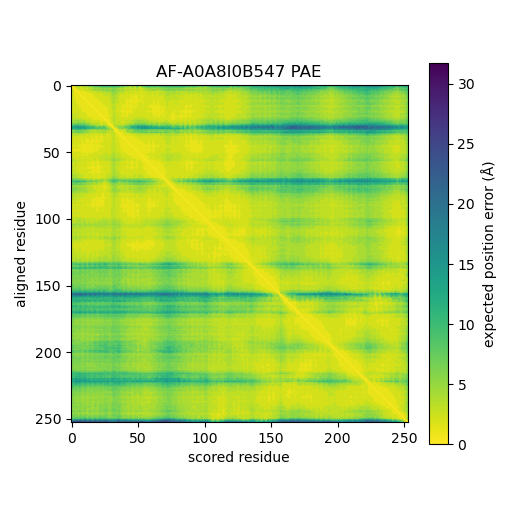55 C C . PHE A 1 90 ? 1.248 5.593 -13.339 1.00 96.75 90 PHE A C 1
ATOM 657 O O . PHE A 1 90 ? 0.239 5.065 -13.814 1.00 96.75 90 PHE A O 1
ATOM 664 N N . PHE A 1 91 ? 2.140 4.903 -12.620 1.00 97.94 91 PHE A N 1
ATOM 665 C CA . PHE A 1 91 ? 2.007 3.479 -12.296 1.00 97.94 91 PHE A CA 1
ATOM 666 C C . PHE A 1 91 ? 0.754 3.186 -11.472 1.00 97.94 91 PHE A C 1
ATOM 668 O O . PHE A 1 91 ? 0.032 2.256 -11.825 1.00 97.94 91 PHE A O 1
ATOM 675 N N . GLY A 1 92 ? 0.429 3.996 -10.461 1.00 97.50 92 GLY A N 1
ATOM 676 C CA . GLY A 1 92 ? -0.800 3.842 -9.676 1.00 97.50 92 GLY A CA 1
ATOM 677 C C . GLY A 1 92 ? -2.053 3.871 -10.559 1.00 97.50 92 GLY A C 1
ATOM 678 O O . GLY A 1 92 ? -2.905 2.983 -10.486 1.00 97.50 92 GLY A O 1
ATOM 679 N N . GLN A 1 93 ? -2.124 4.823 -11.497 1.00 96.06 93 GLN A N 1
ATOM 680 C CA . GLN A 1 93 ? -3.212 4.875 -12.482 1.00 96.06 93 GLN A CA 1
ATOM 681 C C . GLN A 1 93 ? -3.224 3.658 -13.417 1.00 96.06 93 GLN A C 1
ATOM 683 O O . GLN A 1 93 ? -4.296 3.185 -13.800 1.00 96.06 93 GLN A O 1
ATOM 688 N N . ARG A 1 94 ? -2.050 3.160 -13.831 1.00 97.00 94 ARG A N 1
ATOM 689 C CA . ARG A 1 94 ? -1.950 1.977 -14.702 1.00 97.00 94 ARG A CA 1
ATOM 690 C C . ARG A 1 94 ? -2.373 0.699 -13.985 1.00 97.00 94 ARG A C 1
ATOM 692 O O . ARG A 1 94 ? -3.083 -0.098 -14.588 1.00 97.00 94 ARG A O 1
ATOM 699 N N . LEU A 1 95 ? -1.983 0.527 -12.725 1.00 98.12 95 LEU A N 1
ATOM 700 C CA . LEU A 1 95 ? -2.388 -0.593 -11.878 1.00 98.12 95 LEU A CA 1
ATOM 701 C C . LEU A 1 95 ? -3.904 -0.604 -11.677 1.00 98.12 95 LEU A C 1
ATOM 703 O O . LEU A 1 95 ? -4.543 -1.622 -11.939 1.00 98.12 95 LEU A O 1
ATOM 707 N N . LYS A 1 96 ? -4.492 0.551 -11.327 1.00 97.50 96 LYS A N 1
ATOM 708 C CA . LYS A 1 96 ? -5.951 0.697 -11.222 1.00 97.50 96 LYS A CA 1
ATOM 709 C C . LYS A 1 96 ? -6.647 0.294 -12.522 1.00 97.50 96 LYS A C 1
ATOM 711 O O . LYS A 1 96 ? -7.563 -0.517 -12.496 1.00 97.50 96 LYS A O 1
ATOM 716 N N . ALA A 1 97 ? -6.194 0.815 -13.664 1.00 96.50 97 ALA A N 1
ATOM 717 C CA . ALA A 1 97 ? -6.784 0.490 -14.963 1.00 96.50 97 ALA A CA 1
ATOM 718 C C . ALA A 1 97 ? -6.628 -0.996 -15.336 1.00 96.50 97 ALA A C 1
ATOM 720 O O . ALA A 1 97 ? -7.550 -1.586 -15.894 1.00 96.50 97 ALA A O 1
ATOM 721 N N . TYR A 1 98 ? -5.478 -1.599 -15.024 1.00 97.44 98 TYR A N 1
ATOM 722 C CA . TYR A 1 98 ? -5.204 -3.009 -15.288 1.00 97.44 98 TYR A CA 1
ATOM 723 C C . TYR A 1 98 ? -6.176 -3.926 -14.544 1.00 97.44 98 TYR A C 1
ATOM 725 O O . TYR A 1 98 ? -6.801 -4.781 -15.167 1.00 97.44 98 TYR A O 1
AT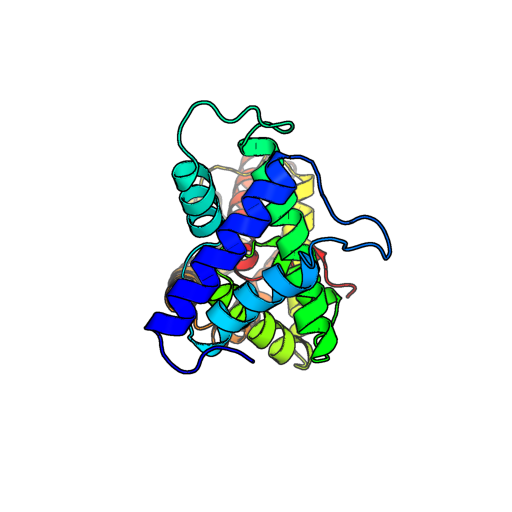OM 733 N N . TRP A 1 99 ? -6.340 -3.723 -13.237 1.00 97.69 99 TRP A N 1
ATOM 734 C CA . TRP A 1 99 ? -7.230 -4.545 -12.421 1.00 97.69 99 TRP A CA 1
ATOM 735 C C . TRP A 1 99 ? -8.713 -4.224 -12.627 1.00 97.69 99 TRP A C 1
ATOM 737 O O . TRP A 1 99 ? -9.527 -5.145 -12.666 1.00 97.69 99 TRP A O 1
ATOM 747 N N . ALA A 1 100 ? -9.077 -2.961 -12.866 1.00 97.19 100 ALA A N 1
ATOM 748 C CA . ALA A 1 100 ? -10.443 -2.605 -13.257 1.00 97.19 100 ALA A CA 1
ATOM 749 C C . ALA A 1 100 ? -10.844 -3.297 -14.572 1.00 97.19 100 ALA A C 1
ATOM 751 O O . ALA A 1 100 ? -11.951 -3.812 -14.698 1.00 97.19 100 ALA A O 1
ATOM 752 N N . GLY A 1 101 ? -9.915 -3.399 -15.532 1.00 96.62 101 GLY A N 1
ATOM 753 C CA . GLY A 1 101 ? -10.108 -4.167 -16.766 1.00 96.62 101 GLY A CA 1
ATOM 754 C C . GLY A 1 101 ? -10.293 -5.677 -16.555 1.00 96.62 101 GLY A C 1
ATOM 755 O O . GLY A 1 101 ? -10.753 -6.356 -17.468 1.00 96.62 101 GLY A O 1
ATOM 756 N N . GLN A 1 102 ? -9.971 -6.201 -15.368 1.00 95.31 102 GLN A N 1
ATOM 757 C CA . GLN A 1 102 ? -10.239 -7.586 -14.955 1.00 95.31 102 GLN A CA 1
ATOM 758 C C . GLN A 1 102 ? -11.548 -7.732 -14.163 1.00 95.31 102 GLN A C 1
ATOM 760 O O . GLN A 1 102 ? -11.830 -8.810 -13.649 1.00 95.31 102 GLN A O 1
ATOM 765 N N . GLY A 1 103 ? -12.348 -6.667 -14.061 1.00 94.62 103 GLY A N 1
ATOM 766 C CA . GLY A 1 103 ? -13.631 -6.678 -13.360 1.00 94.62 103 GLY A CA 1
ATOM 767 C C . GLY A 1 103 ? -13.536 -6.437 -11.854 1.00 94.62 103 GLY A C 1
ATOM 768 O O . GLY A 1 103 ? -14.520 -6.658 -11.155 1.00 94.62 103 GLY A O 1
ATOM 769 N N . MET A 1 104 ? -12.381 -5.995 -11.345 1.00 95.19 104 MET A N 1
ATOM 770 C CA . MET A 1 104 ? -12.250 -5.629 -9.932 1.00 95.19 104 MET A CA 1
ATOM 771 C C . MET A 1 104 ? -12.948 -4.295 -9.650 1.00 95.19 104 MET A C 1
ATOM 773 O O . MET A 1 104 ? -12.878 -3.359 -10.451 1.00 95.19 104 MET A O 1
ATOM 777 N N . ASP A 1 105 ? -13.611 -4.216 -8.499 1.00 93.31 105 ASP A N 1
ATOM 778 C CA . ASP A 1 105 ? -14.390 -3.056 -8.086 1.00 93.31 105 ASP A CA 1
ATOM 779 C C . ASP A 1 105 ? -13.502 -1.821 -7.838 1.00 93.31 105 ASP A C 1
ATOM 781 O O . ASP A 1 105 ? -12.400 -1.898 -7.294 1.00 93.31 105 ASP A O 1
ATOM 785 N N . THR A 1 106 ? -13.996 -0.643 -8.224 1.00 93.69 106 THR A N 1
ATOM 786 C CA . THR A 1 106 ? -13.205 0.596 -8.171 1.00 93.69 106 THR A CA 1
ATOM 787 C C . THR A 1 106 ? -12.917 1.031 -6.734 1.00 93.69 106 THR A C 1
ATOM 789 O O . THR A 1 106 ? -11.801 1.477 -6.466 1.00 93.69 106 THR A O 1
ATOM 792 N N . LEU A 1 107 ? -13.870 0.881 -5.807 1.00 92.69 107 LEU A N 1
ATOM 793 C CA . LEU A 1 107 ? -13.665 1.262 -4.404 1.00 92.69 107 LEU A CA 1
ATOM 794 C C . LEU A 1 107 ? -12.647 0.337 -3.735 1.00 92.69 107 LEU A C 1
ATOM 796 O O . LEU A 1 107 ? -11.776 0.804 -3.008 1.00 92.69 107 LEU A O 1
ATOM 800 N N . THR A 1 108 ? -12.704 -0.953 -4.060 1.00 93.62 108 THR A N 1
ATOM 801 C CA . THR A 1 108 ? -11.726 -1.967 -3.643 1.00 93.62 108 THR A CA 1
ATOM 802 C C . THR A 1 108 ? -10.316 -1.601 -4.107 1.00 93.62 108 THR A C 1
ATOM 804 O O . THR A 1 108 ? -9.366 -1.625 -3.320 1.00 93.62 108 THR A O 1
ATOM 807 N N . LEU A 1 109 ? -10.174 -1.203 -5.375 1.00 96.38 109 LEU A N 1
ATOM 808 C CA . LEU A 1 109 ? -8.894 -0.762 -5.929 1.00 96.38 109 LEU A CA 1
ATOM 809 C C . LEU A 1 109 ? -8.393 0.523 -5.271 1.00 96.38 109 LEU A C 1
ATOM 811 O O . LEU A 1 109 ? -7.210 0.613 -4.953 1.00 96.38 109 LEU A O 1
ATOM 815 N N . ASP A 1 110 ? -9.273 1.499 -5.048 1.00 95.44 110 ASP A N 1
ATOM 816 C CA . ASP A 1 110 ? -8.912 2.752 -4.384 1.00 95.44 110 ASP A CA 1
ATOM 817 C C . ASP A 1 110 ? -8.477 2.526 -2.932 1.00 95.44 110 ASP A C 1
ATOM 819 O O . ASP A 1 110 ? -7.495 3.126 -2.498 1.00 95.44 110 ASP A O 1
ATOM 823 N N . ALA A 1 111 ? -9.156 1.636 -2.204 1.00 94.44 111 ALA A N 1
ATOM 824 C CA . ALA A 1 111 ? -8.808 1.271 -0.835 1.00 94.44 111 ALA A CA 1
ATOM 825 C C . ALA A 1 111 ? -7.435 0.588 -0.751 1.00 94.44 111 ALA A C 1
ATOM 827 O O . ALA A 1 111 ? -6.626 0.943 0.103 1.00 94.44 111 ALA A O 1
ATOM 828 N N . ALA A 1 112 ? -7.149 -0.358 -1.651 1.00 95.19 112 ALA A N 1
ATOM 829 C CA . ALA A 1 112 ? -5.879 -1.084 -1.668 1.00 95.19 112 ALA A CA 1
ATOM 830 C C . ALA A 1 112 ? -4.703 -0.199 -2.116 1.00 95.19 112 ALA A C 1
ATOM 832 O O . ALA A 1 112 ? -3.649 -0.185 -1.486 1.00 95.19 112 ALA A O 1
ATOM 833 N N . LEU A 1 113 ? -4.878 0.557 -3.207 1.00 96.31 113 LEU A N 1
ATOM 834 C CA . LEU A 1 113 ? -3.816 1.390 -3.783 1.00 96.31 113 LEU A CA 1
ATOM 835 C C . LEU A 1 113 ? -3.455 2.585 -2.895 1.00 96.31 113 LEU A C 1
ATOM 837 O O . LEU A 1 113 ? -2.320 3.053 -2.962 1.00 96.31 113 LEU A O 1
ATOM 841 N N . ALA A 1 114 ? -4.384 3.067 -2.063 1.00 94.94 114 ALA A N 1
ATOM 842 C CA . ALA A 1 114 ? -4.127 4.145 -1.109 1.00 94.94 114 ALA A CA 1
ATOM 843 C C . ALA A 1 114 ? -3.090 3.772 -0.035 1.00 94.94 114 ALA A C 1
ATOM 845 O O . ALA A 1 114 ? -2.417 4.663 0.478 1.00 94.94 114 ALA A O 1
ATOM 846 N N . VAL A 1 115 ? -2.927 2.480 0.271 1.00 93.81 115 VAL A N 1
ATOM 847 C CA . VAL A 1 115 ? -1.886 1.989 1.193 1.00 93.81 115 VAL A CA 1
ATOM 848 C C . VAL A 1 115 ? -0.489 2.097 0.573 1.00 93.81 115 VAL A C 1
ATOM 850 O O . VAL A 1 115 ? 0.508 2.263 1.270 1.00 93.81 115 VAL A O 1
ATOM 853 N N . GLY A 1 116 ? -0.412 2.010 -0.752 1.00 94.88 116 GLY A N 1
ATOM 854 C CA . GLY A 1 116 ? 0.825 1.994 -1.518 1.00 94.88 116 GLY A CA 1
ATOM 855 C C . GLY A 1 116 ? 0.864 0.814 -2.478 1.00 94.88 116 GLY A C 1
ATOM 856 O O . GLY A 1 116 ? 0.116 -0.150 -2.343 1.00 94.88 116 GLY A O 1
ATOM 857 N N . PHE A 1 117 ? 1.743 0.892 -3.472 1.00 97.25 117 PHE A N 1
ATOM 858 C CA . PHE A 1 117 ? 1.811 -0.105 -4.543 1.00 97.25 117 PHE A CA 1
ATOM 859 C C . PHE A 1 117 ? 3.229 -0.380 -5.042 1.00 97.25 117 PHE A C 1
ATOM 861 O O . PHE A 1 117 ? 3.421 -0.828 -6.172 1.00 97.25 117 PHE A O 1
ATOM 868 N N . ASP A 1 118 ? 4.226 -0.088 -4.207 1.00 97.25 118 ASP A N 1
ATOM 869 C CA . ASP A 1 118 ? 5.627 -0.205 -4.600 1.00 97.25 118 ASP A CA 1
ATOM 870 C C . ASP A 1 118 ? 6.008 -1.660 -4.910 1.00 97.25 118 ASP A C 1
ATOM 872 O O . ASP A 1 118 ? 6.638 -1.937 -5.926 1.00 97.25 118 ASP A O 1
ATOM 876 N N . ASP A 1 119 ? 5.518 -2.603 -4.103 1.00 97.12 119 ASP A N 1
ATOM 877 C CA . ASP A 1 119 ? 5.491 -4.024 -4.438 1.00 97.12 119 ASP A CA 1
ATOM 878 C C . ASP A 1 119 ? 4.169 -4.373 -5.139 1.00 97.12 119 ASP A C 1
ATOM 880 O O . ASP A 1 119 ? 3.098 -4.485 -4.528 1.00 97.12 119 ASP A O 1
ATOM 884 N N . VAL A 1 120 ? 4.246 -4.539 -6.459 1.00 97.88 120 VAL A N 1
ATOM 885 C CA . VAL A 1 120 ? 3.087 -4.825 -7.315 1.00 97.88 120 VAL A CA 1
ATOM 886 C C . VAL A 1 120 ? 2.483 -6.199 -7.021 1.00 97.88 120 VAL A C 1
ATOM 888 O O . VAL A 1 120 ? 1.262 -6.361 -7.098 1.00 97.88 120 VAL A O 1
ATOM 891 N N . VAL A 1 121 ? 3.313 -7.186 -6.673 1.00 96.81 121 VAL A N 1
ATOM 892 C CA . VAL A 1 121 ? 2.861 -8.554 -6.387 1.00 96.81 121 VAL A CA 1
ATOM 893 C C . VAL A 1 121 ? 2.061 -8.565 -5.094 1.00 96.81 121 VAL A C 1
ATOM 895 O O . VAL A 1 121 ? 0.935 -9.065 -5.073 1.00 96.81 121 VAL A O 1
ATOM 898 N N . ASP A 1 122 ? 2.610 -7.959 -4.044 1.00 95.19 122 ASP A N 1
ATOM 899 C CA . ASP A 1 122 ? 1.945 -7.807 -2.752 1.00 95.19 122 ASP A CA 1
ATOM 900 C C . ASP A 1 122 ? 0.622 -7.042 -2.873 1.00 95.19 122 ASP A C 1
ATOM 902 O O . ASP A 1 122 ? -0.429 -7.495 -2.419 1.00 95.19 122 ASP A O 1
ATOM 906 N N . THR A 1 123 ? 0.641 -5.936 -3.614 1.00 96.38 123 THR A N 1
ATOM 907 C CA . THR A 1 123 ? -0.560 -5.140 -3.889 1.00 96.38 123 THR A CA 1
ATOM 908 C C . THR A 1 123 ? -1.622 -5.958 -4.613 1.00 96.38 123 THR A C 1
ATOM 910 O O . THR A 1 123 ? -2.795 -5.902 -4.253 1.00 96.38 123 THR A O 1
ATOM 913 N N . GLY A 1 124 ? -1.225 -6.787 -5.581 1.00 95.50 124 GLY A N 1
ATOM 914 C CA . GLY A 1 124 ? -2.138 -7.706 -6.251 1.00 95.50 124 GLY A CA 1
ATOM 915 C C . GLY A 1 124 ? -2.748 -8.756 -5.318 1.00 95.50 124 GLY A C 1
ATOM 916 O O . GLY A 1 124 ? -3.873 -9.191 -5.572 1.00 95.50 124 GLY A O 1
ATOM 917 N N . ARG A 1 125 ? -2.044 -9.167 -4.254 1.00 94.00 125 ARG A N 1
ATOM 918 C CA . ARG A 1 125 ? -2.584 -10.063 -3.217 1.00 94.00 125 ARG A CA 1
ATOM 919 C C . ARG A 1 125 ? -3.596 -9.329 -2.333 1.00 94.00 125 ARG A C 1
ATOM 921 O O . ARG A 1 125 ? -4.699 -9.844 -2.160 1.00 94.00 125 ARG A O 1
ATOM 928 N N . ARG A 1 126 ? -3.284 -8.103 -1.886 1.00 93.75 126 ARG A N 1
ATOM 929 C CA . ARG A 1 126 ? -4.220 -7.236 -1.138 1.00 93.75 126 ARG A CA 1
ATOM 930 C C . ARG A 1 126 ? -5.515 -6.990 -1.893 1.00 93.75 126 ARG A C 1
ATOM 932 O O . ARG A 1 126 ? -6.591 -7.223 -1.354 1.00 93.75 126 ARG A O 1
ATOM 939 N N . VAL A 1 127 ? -5.412 -6.573 -3.156 1.00 94.81 127 VAL A N 1
ATOM 940 C CA . VAL A 1 127 ? -6.573 -6.296 -4.012 1.00 94.81 127 VAL A CA 1
ATOM 941 C C . VAL A 1 127 ? -7.469 -7.529 -4.137 1.00 94.81 127 VAL A C 1
ATOM 943 O O . VAL A 1 127 ? -8.679 -7.422 -3.965 1.00 94.81 127 VAL A O 1
ATOM 946 N N . ARG A 1 128 ? -6.893 -8.710 -4.399 1.00 93.19 128 ARG A N 1
ATOM 947 C CA . ARG A 1 128 ? -7.660 -9.960 -4.522 1.00 93.19 128 ARG A CA 1
ATOM 948 C C . ARG A 1 128 ? -8.352 -10.351 -3.218 1.00 93.19 128 ARG A C 1
ATOM 950 O O . ARG A 1 128 ? -9.506 -10.766 -3.257 1.00 93.19 128 ARG A O 1
ATOM 957 N N . ALA A 1 129 ? -7.672 -10.202 -2.085 1.00 92.00 129 ALA A N 1
ATOM 958 C CA . ALA A 1 129 ? -8.252 -10.507 -0.783 1.00 92.00 129 ALA A CA 1
ATOM 959 C C . ALA A 1 129 ? -9.386 -9.538 -0.417 1.00 92.00 129 ALA A C 1
ATOM 961 O O . ALA A 1 129 ? -10.460 -9.987 -0.029 1.00 92.00 129 ALA A O 1
ATOM 962 N N . LEU A 1 130 ? -9.194 -8.229 -0.628 1.00 92.12 130 LEU A N 1
ATOM 963 C CA . LEU A 1 130 ? -10.252 -7.227 -0.459 1.00 92.12 130 LEU A CA 1
ATOM 964 C C . LEU A 1 130 ? -11.450 -7.524 -1.367 1.00 92.12 130 LEU A C 1
ATOM 966 O O . LEU A 1 130 ? -12.583 -7.525 -0.901 1.00 92.12 130 LEU A O 1
ATOM 970 N N . GLN A 1 131 ? -11.207 -7.843 -2.640 1.00 92.38 131 GLN A N 1
ATOM 971 C CA . GLN A 1 131 ? -12.266 -8.177 -3.593 1.00 92.38 131 GLN A CA 1
ATOM 972 C C . GLN A 1 131 ? -13.079 -9.404 -3.158 1.00 92.38 131 GLN A C 1
ATOM 974 O O . GLN A 1 131 ? -14.295 -9.424 -3.344 1.00 92.38 131 GLN A O 1
ATOM 979 N N . ALA A 1 132 ? -12.420 -10.419 -2.593 1.00 91.06 132 ALA A N 1
ATOM 980 C CA . ALA A 1 132 ? -13.086 -11.599 -2.051 1.00 91.06 132 ALA A CA 1
ATOM 981 C C . ALA A 1 132 ? -13.892 -11.266 -0.785 1.00 91.06 132 ALA A C 1
ATOM 983 O O . ALA A 1 132 ? -14.995 -11.778 -0.610 1.00 91.06 132 ALA A O 1
ATOM 984 N N . ALA A 1 133 ? -13.370 -10.379 0.066 1.00 88.75 133 ALA A N 1
ATOM 985 C CA . ALA A 1 133 ? -14.033 -9.962 1.293 1.00 88.75 133 ALA A CA 1
ATOM 986 C C . ALA A 1 133 ? -15.295 -9.131 1.037 1.00 88.75 133 ALA A C 1
ATOM 988 O O . ALA A 1 133 ? -16.293 -9.361 1.709 1.00 88.75 133 ALA A O 1
ATOM 989 N N . VAL A 1 134 ? -15.293 -8.229 0.047 1.00 87.94 134 VAL A N 1
ATOM 990 C CA . VAL A 1 134 ? -16.434 -7.341 -0.278 1.00 87.94 134 VAL A CA 1
ATOM 991 C C . VAL A 1 134 ? -17.747 -8.104 -0.508 1.00 87.94 134 VAL A C 1
ATOM 993 O O . VAL A 1 134 ? -18.815 -7.582 -0.212 1.00 87.94 134 VAL A O 1
ATOM 996 N N . GLY A 1 135 ? -17.689 -9.348 -0.993 1.00 81.19 135 GLY A N 1
ATOM 997 C CA . GLY A 1 135 ? -18.874 -10.190 -1.192 1.00 81.19 135 GLY A CA 1
ATOM 998 C C . GLY A 1 135 ? -19.392 -10.906 0.062 1.00 81.19 135 GLY A C 1
ATOM 999 O O . GLY A 1 135 ? -20.365 -11.652 -0.033 1.00 81.19 135 GLY A O 1
ATOM 1000 N N . THR A 1 136 ? -18.744 -10.744 1.217 1.00 87.75 136 THR A N 1
ATOM 1001 C CA . THR A 1 136 ? -19.111 -11.448 2.454 1.00 87.75 136 THR A CA 1
ATOM 1002 C C . THR A 1 136 ? -20.094 -10.635 3.308 1.00 87.75 136 THR A C 1
ATOM 1004 O O . THR A 1 136 ? -20.002 -9.407 3.331 1.00 87.75 136 THR A O 1
ATOM 1007 N N . PRO A 1 137 ? -21.006 -11.285 4.062 1.00 85.81 137 PRO A N 1
ATOM 1008 C CA . PRO A 1 137 ? -21.963 -10.580 4.926 1.00 85.81 137 PRO A CA 1
ATOM 1009 C C . PRO A 1 137 ? -21.309 -9.712 6.010 1.00 85.81 137 PRO A C 1
ATOM 1011 O O . PRO A 1 137 ? -21.894 -8.728 6.454 1.00 85.81 137 PRO A O 1
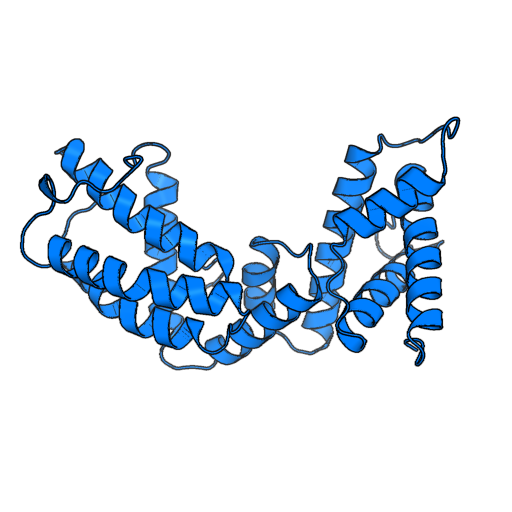ATOM 1014 N N . ASP A 1 138 ? -20.097 -10.067 6.438 1.00 84.31 138 ASP A N 1
ATOM 1015 C CA . ASP A 1 138 ? -19.389 -9.375 7.516 1.00 84.31 138 ASP A CA 1
ATOM 1016 C C . ASP A 1 138 ? -18.598 -8.145 7.065 1.00 84.31 138 ASP A C 1
ATOM 1018 O O . ASP A 1 138 ? -18.168 -7.355 7.912 1.00 84.31 138 ASP A O 1
ATOM 1022 N N . PHE A 1 139 ? -18.416 -7.959 5.755 1.00 87.69 139 PHE A N 1
ATOM 1023 C CA . PHE A 1 139 ? -17.549 -6.914 5.227 1.00 87.69 139 PHE A CA 1
ATOM 1024 C C . PHE A 1 139 ? -18.087 -5.509 5.461 1.00 87.69 139 PHE A C 1
ATOM 1026 O O . PHE A 1 139 ? -17.370 -4.673 6.000 1.00 87.69 139 PHE A O 1
ATOM 1033 N N . GLU A 1 140 ? -19.331 -5.235 5.068 1.00 88.31 140 GLU A N 1
ATOM 1034 C CA . GLU A 1 140 ? -19.922 -3.899 5.195 1.00 88.31 140 GLU A CA 1
ATOM 1035 C C . GLU A 1 140 ? -19.969 -3.421 6.660 1.00 88.31 140 GLU A C 1
ATOM 1037 O O . GLU A 1 140 ? -19.462 -2.326 6.933 1.00 88.31 140 GLU A O 1
ATOM 1042 N N . PRO A 1 141 ? -20.430 -4.238 7.632 1.00 89.06 141 PRO A N 1
ATOM 1043 C CA . PRO A 1 141 ? -20.334 -3.887 9.046 1.00 89.06 141 PRO A CA 1
ATOM 1044 C C . PRO A 1 141 ? -18.894 -3.618 9.504 1.00 89.06 141 PRO A C 1
ATOM 1046 O O . PRO A 1 141 ? -18.638 -2.608 10.155 1.00 89.06 141 PRO A O 1
ATOM 1049 N N . ALA A 1 142 ? -17.931 -4.471 9.133 1.00 88.19 142 ALA A N 1
ATOM 1050 C CA . ALA A 1 142 ? -16.530 -4.267 9.505 1.00 88.19 142 ALA A CA 1
ATOM 1051 C C . ALA A 1 142 ? -15.962 -2.972 8.897 1.00 88.19 142 ALA A C 1
ATOM 1053 O O . ALA A 1 142 ? -15.318 -2.182 9.592 1.00 88.19 142 ALA A O 1
ATOM 1054 N N . ALA A 1 143 ? -16.237 -2.712 7.618 1.00 89.12 143 ALA A N 1
ATOM 1055 C CA . ALA A 1 143 ? -15.794 -1.511 6.926 1.00 89.12 143 ALA A CA 1
ATOM 1056 C C . ALA A 1 143 ? -16.343 -0.242 7.591 1.00 89.12 143 ALA A C 1
ATOM 1058 O O . ALA A 1 143 ? -15.588 0.715 7.774 1.00 89.12 143 ALA A O 1
ATOM 1059 N N . LEU A 1 144 ? -17.609 -0.241 8.023 1.00 89.94 144 LEU A N 1
ATOM 1060 C CA . LEU A 1 144 ? -18.208 0.860 8.784 1.00 89.94 144 LEU A CA 1
ATOM 1061 C C . LEU A 1 144 ? -17.508 1.079 10.132 1.00 89.94 144 LEU A C 1
ATOM 1063 O O . LEU A 1 144 ? -17.140 2.217 10.448 1.00 89.94 144 LEU A O 1
ATOM 1067 N N . THR A 1 145 ? -17.266 0.010 10.897 1.00 92.50 145 THR A N 1
ATOM 1068 C CA . THR A 1 145 ? -16.568 0.078 12.190 1.00 92.50 145 THR A CA 1
ATOM 1069 C C . THR A 1 145 ? -15.168 0.674 12.028 1.00 92.50 145 THR A C 1
ATOM 1071 O O . THR A 1 145 ? -14.834 1.668 12.681 1.00 92.50 145 THR A O 1
ATOM 1074 N N . PHE A 1 146 ? -14.352 0.166 11.101 1.00 91.69 146 PHE A N 1
ATOM 1075 C CA . PHE A 1 146 ? -12.984 0.667 10.912 1.00 91.69 146 PHE A CA 1
ATOM 1076 C C . PHE A 1 146 ? -12.932 2.049 10.238 1.00 91.69 146 PHE A C 1
ATOM 1078 O O . PHE A 1 146 ? -12.062 2.860 10.562 1.00 91.69 146 PHE A O 1
ATOM 1085 N N . LYS A 1 147 ? -13.909 2.400 9.391 1.00 91.94 147 LYS A N 1
ATOM 1086 C CA . LYS A 1 147 ? -14.097 3.771 8.879 1.00 91.94 147 LYS A CA 1
ATOM 1087 C C . LYS A 1 147 ? -14.427 4.754 10.004 1.00 91.94 147 LYS A C 1
ATOM 1089 O O . LYS A 1 147 ? -13.951 5.894 9.981 1.00 91.94 147 LYS A O 1
ATOM 1094 N N . ARG A 1 148 ? -15.211 4.342 11.007 1.00 92.56 148 ARG A N 1
ATOM 1095 C CA . ARG A 1 148 ? -15.479 5.148 12.210 1.00 92.56 148 ARG A CA 1
ATOM 1096 C C . ARG A 1 148 ? -14.202 5.357 13.024 1.00 92.56 148 ARG A C 1
ATOM 1098 O O . ARG A 1 148 ? -13.910 6.506 13.361 1.00 92.56 148 ARG A O 1
ATOM 1105 N N . VAL A 1 149 ? -13.418 4.300 13.261 1.00 93.44 149 VAL A N 1
ATOM 1106 C CA . VAL A 1 149 ? -12.093 4.388 13.912 1.00 93.44 149 VAL A CA 1
ATOM 1107 C C . VAL A 1 149 ? -11.205 5.406 13.187 1.00 93.44 149 VAL A C 1
ATOM 1109 O O . VAL A 1 149 ? -10.753 6.374 13.800 1.00 93.44 149 VAL A O 1
ATOM 1112 N N . ALA A 1 150 ? -11.036 5.252 11.869 1.00 92.00 150 ALA A N 1
ATOM 1113 C CA . ALA A 1 150 ? -10.206 6.132 11.046 1.00 92.00 150 ALA A CA 1
ATOM 1114 C C . ALA A 1 150 ? -10.630 7.606 11.134 1.00 92.00 150 ALA A C 1
ATOM 1116 O O . ALA A 1 150 ? -9.799 8.503 11.284 1.00 92.00 150 ALA A O 1
ATOM 1117 N N . ASN A 1 151 ? -11.935 7.876 11.069 1.00 91.69 151 ASN A N 1
ATOM 1118 C CA . ASN A 1 151 ? -12.455 9.238 11.124 1.00 91.69 151 ASN A CA 1
ATOM 1119 C C . ASN A 1 151 ? -12.295 9.896 12.496 1.00 91.69 151 ASN A C 1
ATOM 1121 O O . ASN A 1 151 ? -12.051 11.102 12.544 1.00 91.69 151 ASN A O 1
ATOM 1125 N N . ILE A 1 152 ? -12.439 9.141 13.586 1.00 91.00 152 ILE A N 1
ATOM 1126 C CA . ILE A 1 152 ? -12.238 9.664 14.943 1.00 91.00 152 ILE A CA 1
ATOM 1127 C C . ILE A 1 152 ? -10.769 10.029 15.139 1.00 91.00 152 ILE A C 1
ATOM 1129 O O . ILE A 1 152 ? -10.478 11.182 15.447 1.00 91.00 152 ILE A O 1
ATOM 1133 N N . VAL A 1 153 ? -9.851 9.101 14.851 1.00 91.06 153 VAL A N 1
ATOM 1134 C CA . VAL A 1 153 ? -8.403 9.339 14.979 1.00 91.06 153 VAL A CA 1
ATOM 1135 C C . VAL A 1 153 ? -7.970 10.537 14.130 1.00 91.06 153 VAL A C 1
ATOM 1137 O O . VAL A 1 153 ? -7.305 11.443 14.625 1.00 91.06 153 VAL A O 1
ATOM 1140 N N . ARG A 1 154 ? -8.425 10.618 12.872 1.00 89.38 154 ARG A N 1
ATOM 1141 C CA . ARG A 1 154 ? -8.100 11.741 11.978 1.00 89.38 154 ARG A CA 1
ATOM 1142 C C . ARG A 1 154 ? -8.609 13.090 12.493 1.00 89.38 154 ARG A C 1
ATOM 1144 O O . ARG A 1 154 ? -7.917 14.090 12.331 1.00 89.38 154 ARG A O 1
ATOM 1151 N N . LYS A 1 155 ? -9.814 13.144 13.073 1.00 88.88 155 LYS A N 1
ATOM 1152 C CA . LYS A 1 155 ? -10.382 14.386 13.631 1.00 88.88 155 LYS A CA 1
ATOM 1153 C C . LYS A 1 155 ? -9.662 14.836 14.900 1.00 88.88 155 LYS A C 1
ATOM 1155 O O . LYS A 1 155 ? -9.561 16.035 15.123 1.00 88.88 155 LYS A O 1
ATOM 1160 N N . SER A 1 156 ? -9.168 13.892 15.696 1.00 86.56 156 SER A N 1
ATOM 1161 C CA . SER A 1 156 ? -8.446 14.167 16.941 1.00 86.56 156 SER A CA 1
ATOM 1162 C C . SER A 1 156 ? -6.976 14.553 16.739 1.00 86.56 156 SER A C 1
ATOM 1164 O O . SER A 1 156 ? -6.318 14.967 17.687 1.00 86.56 156 SER A O 1
ATOM 1166 N N . GLY A 1 157 ? -6.436 14.447 15.520 1.00 78.94 157 GLY A N 1
ATOM 1167 C CA . GLY A 1 157 ? -5.084 14.908 15.205 1.00 78.94 157 GLY A CA 1
ATOM 1168 C C . GLY A 1 157 ? -4.010 14.254 16.083 1.00 78.94 157 GLY A C 1
ATOM 1169 O O . GLY A 1 157 ? -3.927 13.033 16.164 1.00 78.94 157 GLY A O 1
ATOM 1170 N N . ALA A 1 158 ? -3.179 15.073 16.735 1.00 76.38 158 ALA A N 1
ATOM 1171 C CA . ALA A 1 158 ? -2.058 14.623 17.565 1.00 76.38 158 ALA A CA 1
ATOM 1172 C C . ALA A 1 158 ? -2.422 14.413 19.052 1.00 76.38 158 ALA A C 1
ATOM 1174 O O . ALA A 1 158 ? -1.537 14.385 19.900 1.00 76.38 158 ALA A O 1
ATOM 1175 N N . GLU A 1 159 ? -3.710 14.299 19.392 1.00 83.44 159 GLU A N 1
ATOM 1176 C CA . GLU A 1 159 ? -4.161 14.107 20.781 1.00 83.44 159 GLU A CA 1
ATOM 1177 C C . GLU A 1 159 ? -3.993 12.671 21.302 1.00 83.44 159 GLU A C 1
ATOM 1179 O O . GLU A 1 159 ? -4.177 12.424 22.494 1.00 83.44 159 GLU A O 1
ATOM 1184 N N . ALA A 1 160 ? -3.665 11.715 20.431 1.00 84.12 160 ALA A N 1
ATOM 1185 C CA . ALA A 1 160 ? -3.383 10.347 20.843 1.00 84.12 160 ALA A CA 1
ATOM 1186 C C . ALA A 1 160 ? -2.092 10.282 21.671 1.00 84.12 160 ALA A C 1
ATOM 1188 O O . ALA A 1 160 ? -1.067 10.854 21.295 1.00 84.12 160 ALA A O 1
ATOM 1189 N N . ALA A 1 161 ? -2.125 9.542 22.781 1.00 84.31 161 ALA A N 1
ATOM 1190 C CA . ALA A 1 161 ? -0.904 9.208 23.501 1.00 84.31 161 ALA A CA 1
ATOM 1191 C C . ALA A 1 161 ? 0.010 8.334 22.624 1.00 84.31 161 ALA A C 1
ATOM 1193 O O . ALA A 1 161 ? -0.457 7.570 21.778 1.00 84.31 161 ALA A O 1
ATOM 1194 N N . ALA A 1 162 ? 1.325 8.419 22.846 1.00 86.06 162 ALA A N 1
ATOM 1195 C CA . ALA A 1 162 ? 2.293 7.604 22.110 1.00 86.06 162 ALA A CA 1
ATOM 1196 C C . ALA A 1 162 ? 2.139 6.100 22.398 1.00 86.06 162 ALA A C 1
ATOM 1198 O O . ALA A 1 162 ? 2.445 5.268 21.548 1.00 86.06 162 ALA A O 1
ATOM 1199 N N . GLN A 1 163 ? 1.684 5.758 23.604 1.00 89.94 163 GLN A N 1
ATOM 1200 C CA . GLN A 1 163 ? 1.434 4.394 24.052 1.00 89.94 163 GLN A CA 1
ATOM 1201 C C . GLN A 1 163 ? 0.157 4.364 24.887 1.00 89.94 163 GLN A C 1
ATOM 1203 O O . GLN A 1 163 ? -0.229 5.374 25.479 1.00 89.94 163 GLN A O 1
ATOM 1208 N N . VAL A 1 164 ? -0.482 3.198 24.918 1.00 93.44 164 VAL A N 1
ATOM 1209 C CA . VAL A 1 164 ? -1.611 2.944 25.810 1.00 93.44 164 VAL A CA 1
ATOM 1210 C C . VAL A 1 164 ? -1.060 2.686 27.209 1.00 93.44 164 VAL A C 1
ATOM 1212 O O . VAL A 1 164 ? -0.146 1.881 27.370 1.00 93.44 164 VAL A O 1
ATOM 1215 N N . ASP A 1 165 ? -1.613 3.374 28.199 1.00 94.50 165 ASP A N 1
ATOM 1216 C CA . ASP A 1 165 ? -1.349 3.175 29.618 1.00 94.50 165 ASP A CA 1
ATOM 1217 C C . ASP A 1 165 ? -2.468 2.308 30.223 1.00 94.50 165 ASP A C 1
ATOM 1219 O O . ASP A 1 165 ? -3.603 2.785 30.370 1.00 94.50 165 ASP A O 1
ATOM 1223 N N . PRO A 1 166 ? -2.183 1.042 30.593 1.00 92.88 166 PRO A N 1
ATOM 1224 C CA . PRO A 1 166 ? -3.165 0.168 31.226 1.00 92.88 166 PRO A CA 1
ATOM 1225 C C . PRO A 1 166 ? -3.722 0.717 32.545 1.00 92.88 166 PRO A C 1
ATOM 1227 O O . PRO A 1 166 ? -4.840 0.374 32.921 1.00 92.88 166 PRO A O 1
ATOM 1230 N N . GLY A 1 167 ? -2.979 1.586 33.241 1.00 93.94 167 GLY A N 1
ATOM 1231 C CA . GLY A 1 167 ? -3.416 2.214 34.490 1.00 93.94 167 GLY A CA 1
ATOM 1232 C C . GLY A 1 167 ? -4.519 3.260 34.310 1.00 93.94 167 GLY A C 1
ATOM 1233 O O . GLY A 1 167 ? -5.173 3.626 35.286 1.00 93.94 167 GLY A O 1
ATOM 1234 N N . LEU A 1 168 ? -4.746 3.727 33.078 1.00 93.88 168 LEU A N 1
ATOM 1235 C CA . LEU A 1 168 ? -5.807 4.676 32.729 1.00 93.88 168 LEU A CA 1
ATOM 1236 C C . LEU A 1 168 ? -7.061 4.000 32.152 1.00 93.88 168 LEU A C 1
ATOM 1238 O O . LEU A 1 168 ? -8.022 4.704 31.839 1.00 93.88 168 LEU A O 1
ATOM 1242 N N . LEU A 1 169 ? -7.058 2.671 31.992 1.00 94.06 169 LEU A N 1
ATOM 1243 C CA . LEU A 1 169 ? -8.192 1.925 31.445 1.00 94.06 169 LEU A CA 1
ATOM 1244 C C . LEU A 1 169 ? -9.309 1.786 32.483 1.00 94.06 169 LEU A C 1
ATOM 1246 O O . LEU A 1 169 ? -9.083 1.381 33.624 1.00 94.06 169 LEU A O 1
ATOM 1250 N N . GLU A 1 170 ? -10.541 2.058 32.062 1.00 93.00 170 GLU A N 1
ATOM 1251 C CA . GLU A 1 170 ? -11.728 1.758 32.859 1.00 93.00 170 GLU A CA 1
ATOM 1252 C C . GLU A 1 170 ? -12.140 0.284 32.702 1.00 93.00 170 GLU A C 1
ATOM 1254 O O . GLU A 1 170 ? -11.985 -0.333 31.643 1.00 93.00 170 GLU A O 1
ATOM 1259 N N . ALA A 1 171 ? -12.691 -0.299 33.770 1.00 90.69 171 ALA A N 1
ATOM 1260 C CA . ALA A 1 171 ? -13.225 -1.657 33.724 1.00 90.69 171 ALA A CA 1
ATOM 1261 C C . ALA A 1 171 ? -14.417 -1.760 32.752 1.00 90.69 171 ALA A C 1
ATOM 1263 O O . ALA A 1 171 ? -15.162 -0.803 32.541 1.00 90.69 171 ALA A O 1
ATOM 1264 N N . GLY A 1 172 ? -14.638 -2.951 32.194 1.00 94.69 172 GLY A N 1
ATOM 1265 C CA . GLY A 1 172 ? -15.692 -3.192 31.211 1.00 94.69 172 GLY A CA 1
ATOM 1266 C C . GLY A 1 172 ? -15.182 -3.007 29.784 1.00 94.69 172 GLY A C 1
ATOM 1267 O O . GLY A 1 172 ? -14.135 -3.536 29.437 1.00 94.69 172 GLY A O 1
ATOM 1268 N N . ALA A 1 173 ? -15.920 -2.273 28.947 1.00 95.50 173 ALA A N 1
ATOM 1269 C CA . ALA A 1 173 ? -15.683 -2.253 27.500 1.00 95.50 173 ALA A CA 1
ATOM 1270 C C . ALA A 1 173 ? -14.301 -1.706 27.080 1.00 95.50 173 ALA A C 1
ATOM 1272 O O . ALA A 1 173 ? -13.788 -2.105 26.038 1.00 95.50 173 ALA A O 1
ATOM 1273 N N . GLU A 1 174 ? -13.694 -0.816 27.872 1.00 95.12 174 GLU A N 1
ATOM 1274 C CA . GLU A 1 174 ? -12.347 -0.290 27.608 1.00 95.12 174 GLU A CA 1
ATOM 1275 C C . GLU A 1 174 ? -11.260 -1.343 27.886 1.00 95.12 174 GLU A C 1
ATOM 1277 O O . GLU A 1 174 ? -10.454 -1.634 27.002 1.00 95.12 174 GLU A O 1
ATOM 1282 N N . ALA A 1 175 ? -11.293 -1.987 29.057 1.00 95.50 175 ALA A N 1
ATOM 1283 C CA . ALA A 1 175 ? -10.409 -3.110 29.374 1.00 95.50 175 ALA A CA 1
ATOM 1284 C C . ALA A 1 175 ? -10.613 -4.322 28.440 1.00 95.50 175 ALA A C 1
ATOM 1286 O O . ALA A 1 175 ? -9.638 -4.952 28.030 1.00 95.50 175 ALA A O 1
ATOM 1287 N N . ASP A 1 176 ? -11.861 -4.624 28.064 1.00 96.50 176 ASP A N 1
ATOM 1288 C CA . ASP A 1 176 ? -12.194 -5.721 27.147 1.00 96.50 176 ASP A CA 1
ATOM 1289 C C . ASP A 1 176 ? -11.610 -5.478 25.744 1.00 96.50 176 ASP A C 1
ATOM 1291 O O . ASP A 1 176 ? -11.039 -6.392 25.145 1.00 96.50 176 ASP A O 1
ATOM 1295 N N . LEU A 1 177 ? -11.710 -4.244 25.222 1.00 97.12 177 LEU A N 1
ATOM 1296 C CA . LEU A 1 177 ? -11.089 -3.877 23.946 1.00 97.12 177 LEU A CA 1
ATOM 1297 C C . LEU A 1 177 ? -9.569 -4.002 24.025 1.00 97.12 177 LEU A C 1
ATOM 1299 O O . LEU A 1 177 ? -8.958 -4.545 23.109 1.00 97.12 177 LEU A O 1
ATOM 1303 N N . TRP A 1 178 ? -8.958 -3.522 25.108 1.00 97.00 178 TRP A N 1
ATOM 1304 C CA . TRP A 1 178 ? -7.515 -3.623 25.279 1.00 97.00 178 TRP A CA 1
ATOM 1305 C C . TRP A 1 178 ? -7.032 -5.079 25.264 1.00 97.00 178 TRP A C 1
ATOM 1307 O O . TRP A 1 178 ? -6.144 -5.418 24.484 1.00 97.00 178 TRP A O 1
ATOM 1317 N N . ALA A 1 179 ? -7.676 -5.959 26.034 1.00 96.50 179 ALA A N 1
ATOM 1318 C CA . ALA A 1 179 ? -7.342 -7.381 26.054 1.00 96.50 179 ALA A CA 1
ATOM 1319 C C . ALA A 1 179 ? -7.529 -8.044 24.676 1.00 96.50 179 ALA A C 1
ATOM 1321 O O . ALA A 1 179 ? -6.689 -8.840 24.247 1.00 96.50 179 ALA A O 1
ATOM 1322 N N . ALA A 1 180 ? -8.602 -7.693 23.956 1.00 96.94 180 ALA A N 1
ATOM 1323 C CA . ALA A 1 180 ? -8.828 -8.175 22.596 1.00 96.94 180 ALA A CA 1
ATOM 1324 C C . ALA A 1 180 ? -7.719 -7.714 21.638 1.00 96.94 180 ALA A C 1
ATOM 1326 O O . ALA A 1 180 ? -7.233 -8.515 20.841 1.00 96.94 180 ALA A O 1
ATOM 1327 N N . LEU A 1 181 ? -7.273 -6.457 21.740 1.00 96.31 181 LEU A N 1
ATOM 1328 C CA . LEU A 1 181 ? -6.176 -5.929 20.927 1.00 96.31 181 LEU A CA 1
ATOM 1329 C C . LEU A 1 181 ? -4.852 -6.635 21.205 1.00 96.31 181 LEU A C 1
ATOM 1331 O O . LEU A 1 181 ? -4.162 -6.997 20.254 1.00 96.31 181 LEU A O 1
ATOM 1335 N N . GLU A 1 182 ? -4.515 -6.875 22.473 1.00 96.00 182 GLU A N 1
ATOM 1336 C CA . GLU A 1 182 ? -3.278 -7.574 22.840 1.00 96.00 182 GLU A CA 1
ATOM 1337 C C . GLU A 1 182 ? -3.229 -9.005 22.284 1.00 96.00 182 GLU A C 1
ATOM 1339 O O . GLU A 1 182 ? -2.170 -9.465 21.855 1.00 96.00 182 GLU A O 1
ATOM 1344 N N . ALA A 1 183 ? -4.369 -9.699 22.237 1.00 95.88 183 ALA A N 1
ATOM 1345 C CA . ALA A 1 183 ? -4.462 -11.040 21.661 1.00 95.88 183 ALA A CA 1
ATOM 1346 C C . ALA A 1 183 ? -4.471 -11.037 20.121 1.00 95.88 183 ALA A C 1
ATOM 1348 O O . ALA A 1 183 ? -3.920 -11.946 19.493 1.00 95.88 183 ALA A O 1
ATOM 1349 N N . TRP A 1 184 ? -5.112 -10.036 19.516 1.00 96.06 184 TRP A N 1
ATOM 1350 C CA . TRP A 1 184 ? -5.343 -9.937 18.075 1.00 96.06 184 TRP A CA 1
ATOM 1351 C C . TRP A 1 184 ? -4.121 -9.438 17.299 1.00 96.06 184 TRP A C 1
ATOM 1353 O O . TRP A 1 184 ? -3.788 -9.970 16.239 1.00 96.06 184 TRP A O 1
ATOM 1363 N N . GLU A 1 185 ? -3.420 -8.432 17.820 1.00 94.38 185 GLU A N 1
ATOM 1364 C CA . GLU A 1 185 ? -2.365 -7.726 17.088 1.00 94.38 185 GLU A CA 1
ATOM 1365 C C . GLU A 1 185 ? -1.192 -8.623 16.647 1.00 94.38 185 GLU A C 1
ATOM 1367 O O . GLU A 1 185 ? -0.778 -8.504 15.490 1.00 94.38 185 GLU A O 1
ATOM 1372 N N . PRO A 1 186 ? -0.684 -9.572 17.463 1.00 94.44 186 PRO A N 1
ATOM 1373 C CA . PRO A 1 186 ? 0.359 -10.497 17.018 1.00 94.44 186 PRO A CA 1
ATOM 1374 C C . PRO A 1 186 ? -0.091 -11.395 15.858 1.00 94.44 186 PRO A C 1
ATOM 1376 O O . PRO A 1 186 ? 0.699 -11.699 14.962 1.00 94.44 186 PRO A O 1
ATOM 1379 N N . GLN A 1 187 ? -1.361 -11.810 15.857 1.00 94.44 187 GLN A N 1
ATOM 1380 C CA . GLN A 1 187 ? -1.930 -12.669 14.816 1.00 94.44 187 GLN A CA 1
ATOM 1381 C C . GLN A 1 187 ? -2.075 -11.894 13.506 1.00 94.44 187 GLN A C 1
ATOM 1383 O O . GLN A 1 187 ? -1.654 -12.370 12.450 1.00 94.44 187 GLN A O 1
ATOM 1388 N N . PHE A 1 188 ? -2.585 -10.664 13.594 1.00 93.12 188 PHE A N 1
ATOM 1389 C CA . PHE A 1 188 ? -2.733 -9.776 12.449 1.00 93.12 188 PHE A CA 1
ATOM 1390 C C . PHE A 1 188 ? -1.377 -9.403 11.836 1.00 93.12 188 PHE A C 1
ATOM 1392 O O . PHE A 1 188 ? -1.181 -9.543 10.629 1.00 93.12 188 PHE A O 1
ATOM 1399 N N . ALA A 1 189 ? -0.403 -9.011 12.664 1.00 91.12 189 ALA A N 1
ATOM 1400 C CA . ALA A 1 189 ? 0.947 -8.685 12.210 1.00 91.12 189 ALA A CA 1
ATOM 1401 C C . ALA A 1 189 ? 1.642 -9.887 11.544 1.00 91.12 189 ALA A C 1
ATOM 1403 O O . ALA A 1 189 ? 2.298 -9.732 10.510 1.00 91.12 189 ALA A O 1
ATOM 1404 N N . SER A 1 190 ? 1.463 -11.093 12.095 1.00 92.75 190 SER A N 1
ATOM 1405 C CA . SER A 1 190 ? 1.987 -12.330 11.507 1.00 92.75 190 SER A CA 1
ATOM 1406 C C . SER A 1 190 ? 1.408 -12.576 10.110 1.00 92.75 190 SER A C 1
ATOM 1408 O O . SER A 1 190 ? 2.172 -12.728 9.153 1.00 92.75 190 SER A O 1
ATOM 1410 N N . ALA A 1 191 ? 0.082 -12.522 9.958 1.00 91.62 191 ALA A N 1
ATOM 1411 C CA . ALA A 1 191 ? -0.585 -12.709 8.669 1.00 91.62 191 ALA A CA 1
ATOM 1412 C C . ALA A 1 191 ? -0.180 -11.639 7.633 1.00 91.62 191 ALA A C 1
ATOM 1414 O O . ALA A 1 191 ? 0.127 -11.981 6.487 1.00 91.62 191 ALA A O 1
ATOM 1415 N N . CYS A 1 192 ? -0.057 -10.369 8.042 1.00 88.69 192 CYS A N 1
ATOM 1416 C CA . CYS A 1 192 ? 0.476 -9.296 7.193 1.00 88.69 192 CYS A CA 1
ATOM 1417 C C . CYS A 1 192 ? 1.904 -9.597 6.714 1.00 88.69 192 CYS A C 1
ATOM 1419 O O . CYS A 1 192 ? 2.188 -9.500 5.522 1.00 88.69 192 CYS A O 1
ATOM 1421 N N . SER A 1 193 ? 2.800 -10.012 7.617 1.00 88.00 193 SER A N 1
ATOM 1422 C CA . SER A 1 193 ? 4.203 -10.300 7.275 1.00 88.00 193 SER A CA 1
ATOM 1423 C C . SER A 1 193 ? 4.363 -11.469 6.295 1.00 88.00 193 SER A C 1
ATOM 1425 O O . SER A 1 193 ? 5.287 -11.486 5.481 1.00 88.00 193 SER A O 1
ATOM 1427 N N . GLN A 1 194 ? 3.434 -12.427 6.334 1.00 88.88 194 GLN A N 1
ATOM 1428 C CA . GLN A 1 194 ? 3.395 -13.576 5.429 1.00 88.88 194 GLN A CA 1
ATOM 1429 C C . GLN A 1 194 ? 2.704 -13.245 4.095 1.00 88.88 194 GLN A C 1
ATOM 1431 O O . GLN A 1 194 ? 2.792 -14.018 3.138 1.00 88.88 194 GLN A O 1
ATOM 1436 N N . GLY A 1 195 ? 2.039 -12.089 4.003 1.00 86.56 195 GLY A N 1
ATOM 1437 C CA . GLY A 1 195 ? 1.193 -11.725 2.871 1.00 86.56 195 GLY A CA 1
ATOM 1438 C C . GLY A 1 195 ? -0.047 -12.616 2.745 1.00 86.56 195 GLY A C 1
ATOM 1439 O O . GLY A 1 195 ? -0.572 -12.762 1.636 1.00 86.56 195 GLY A O 1
ATOM 1440 N N . ASP A 1 196 ? -0.498 -13.225 3.849 1.00 87.44 196 ASP A N 1
ATOM 1441 C CA . ASP A 1 196 ? -1.733 -14.009 3.916 1.00 87.44 196 ASP A CA 1
ATOM 1442 C C . ASP A 1 196 ? -2.925 -13.091 4.197 1.00 87.44 196 ASP A C 1
ATOM 1444 O O . ASP A 1 196 ? -3.500 -13.038 5.285 1.00 87.44 196 ASP A O 1
ATOM 1448 N N . TYR A 1 197 ? -3.301 -12.334 3.172 1.00 87.38 197 TYR A N 1
ATOM 1449 C CA . TYR A 1 197 ? -4.427 -11.411 3.249 1.00 87.38 197 TYR A CA 1
ATOM 1450 C C . TYR A 1 197 ? -5.788 -12.120 3.365 1.00 87.38 197 TYR A C 1
ATOM 1452 O O . TYR A 1 197 ? -6.774 -11.476 3.720 1.00 87.38 197 TYR A O 1
ATOM 1460 N N . GLY A 1 198 ? -5.860 -13.428 3.087 1.00 83.38 198 GLY A N 1
ATOM 1461 C CA . GLY A 1 198 ? -7.079 -14.219 3.266 1.00 83.38 198 GLY A CA 1
ATOM 1462 C C . GLY A 1 198 ? -7.435 -14.402 4.742 1.00 83.38 198 GLY A C 1
ATOM 1463 O O . GLY A 1 198 ? -8.608 -14.316 5.101 1.00 83.38 198 GLY A O 1
ATOM 1464 N N . ALA A 1 199 ? -6.426 -14.569 5.600 1.00 86.06 199 ALA A N 1
ATOM 1465 C CA . ALA A 1 199 ? -6.600 -14.689 7.047 1.00 86.06 199 ALA A CA 1
ATOM 1466 C C . ALA A 1 199 ? -6.950 -13.360 7.747 1.00 86.06 199 ALA A C 1
ATOM 1468 O O . ALA A 1 199 ? -7.502 -13.369 8.847 1.00 86.06 199 ALA A O 1
ATOM 1469 N N . LEU A 1 200 ? -6.678 -12.208 7.122 1.00 87.38 200 LEU A N 1
ATOM 1470 C CA . LEU A 1 200 ? -6.854 -10.903 7.771 1.00 87.38 200 LEU A CA 1
ATOM 1471 C C . LEU A 1 200 ? -8.321 -10.505 7.968 1.00 87.38 200 LEU A C 1
ATOM 1473 O O . LEU A 1 200 ? -8.646 -9.915 8.992 1.00 87.38 200 LEU A O 1
ATOM 1477 N N . PHE A 1 201 ? -9.226 -10.820 7.038 1.00 84.56 201 PHE A N 1
ATOM 1478 C CA . PHE A 1 201 ? -10.643 -10.448 7.184 1.00 84.56 201 PHE A CA 1
ATOM 1479 C C . PHE A 1 201 ? -11.374 -11.204 8.299 1.00 84.56 201 PHE A C 1
ATOM 1481 O O . PHE A 1 201 ? -12.095 -10.549 9.052 1.00 84.56 201 PHE A O 1
ATOM 1488 N N . PRO A 1 202 ? -11.175 -12.525 8.475 1.00 87.50 202 PRO A N 1
ATOM 1489 C CA . PRO A 1 202 ? -11.630 -13.223 9.674 1.00 87.50 202 PRO A CA 1
ATOM 1490 C C . PRO A 1 202 ? -11.135 -12.558 10.963 1.00 87.50 202 PRO A C 1
ATOM 1492 O O . PRO A 1 202 ? -11.940 -12.263 11.840 1.00 87.50 202 PRO A O 1
ATOM 1495 N N . LEU A 1 203 ? -9.848 -12.202 11.034 1.00 90.81 203 LEU A N 1
ATOM 1496 C CA . LEU A 1 203 ? -9.286 -11.495 12.190 1.00 90.81 203 LEU A CA 1
ATOM 1497 C C . LEU A 1 203 ? -9.950 -10.123 12.410 1.00 90.81 203 LEU A C 1
ATOM 1499 O O . LEU A 1 203 ? -10.195 -9.726 13.547 1.00 90.81 203 LEU A O 1
ATOM 1503 N N . LEU A 1 204 ? -10.265 -9.374 11.349 1.00 89.38 204 LEU A N 1
ATOM 1504 C CA . LEU A 1 204 ? -11.017 -8.117 11.466 1.00 89.38 204 LEU A CA 1
ATOM 1505 C C . LEU A 1 204 ? -12.430 -8.346 12.019 1.00 89.38 204 LEU A C 1
ATOM 1507 O O . LEU A 1 204 ? -12.894 -7.568 12.854 1.00 89.38 204 LEU A O 1
ATOM 1511 N N . ALA A 1 205 ? -13.103 -9.407 11.570 1.00 87.81 205 ALA A N 1
ATOM 1512 C CA . ALA A 1 205 ? -14.429 -9.780 12.049 1.00 87.81 205 ALA A CA 1
ATOM 1513 C C . ALA A 1 205 ? -14.412 -10.217 13.525 1.00 87.81 205 ALA A C 1
ATOM 1515 O O . ALA A 1 205 ? -15.358 -9.915 14.247 1.00 87.81 205 ALA A O 1
ATOM 1516 N N . GLU A 1 206 ? -13.336 -10.854 13.994 1.00 91.06 206 GLU A N 1
ATOM 1517 C CA . GLU A 1 206 ? -13.143 -11.218 15.405 1.00 91.06 206 GLU A CA 1
ATOM 1518 C C . GLU A 1 206 ? -12.942 -9.999 16.315 1.00 91.06 206 GLU A C 1
ATOM 1520 O O . GLU A 1 206 ? -13.468 -9.966 17.428 1.00 91.06 206 GLU A O 1
ATOM 1525 N N . LEU A 1 207 ? -12.221 -8.973 15.846 1.00 94.44 207 LEU A N 1
ATOM 1526 C CA . LEU A 1 207 ? -11.997 -7.745 16.615 1.00 94.44 207 LEU A CA 1
ATOM 1527 C C . LEU A 1 207 ? -13.239 -6.832 16.641 1.00 94.44 207 LEU A C 1
ATOM 1529 O O . LEU A 1 207 ? -13.469 -6.129 17.630 1.00 94.44 207 LEU A O 1
ATOM 1533 N N . ARG A 1 208 ? -14.052 -6.840 15.572 1.00 93.38 208 ARG A N 1
ATOM 1534 C CA . ARG A 1 208 ? -15.214 -5.946 15.388 1.00 93.38 208 ARG A CA 1
ATOM 1535 C C . ARG A 1 208 ? -16.141 -5.874 16.618 1.00 93.38 208 ARG A C 1
ATOM 1537 O O . ARG A 1 208 ? -16.378 -4.755 17.070 1.00 93.38 208 ARG A O 1
ATOM 1544 N N . PRO A 1 209 ? -16.617 -6.985 17.224 1.00 94.50 209 PRO A N 1
ATOM 1545 C CA . PRO A 1 209 ? -17.517 -6.927 18.379 1.00 94.50 209 PRO A CA 1
ATOM 1546 C C . PRO A 1 209 ? -16.954 -6.155 19.579 1.00 94.50 209 PRO A C 1
ATOM 1548 O O . PRO A 1 209 ? -17.704 -5.460 20.265 1.00 94.50 209 PRO A O 1
ATOM 1551 N N . ALA A 1 210 ? -15.645 -6.250 19.838 1.00 96.25 210 ALA A N 1
ATOM 1552 C CA . ALA A 1 210 ? -15.005 -5.515 20.928 1.00 96.25 210 ALA A CA 1
ATOM 1553 C C . ALA A 1 210 ? -14.953 -4.007 20.635 1.00 96.25 210 ALA A C 1
ATOM 1555 O O . ALA A 1 210 ? -15.211 -3.192 21.521 1.00 96.25 210 ALA A O 1
ATOM 1556 N N . VAL A 1 211 ? -14.680 -3.635 19.380 1.00 96.38 211 VAL A N 1
ATOM 1557 C CA . VAL A 1 211 ? -14.653 -2.235 18.933 1.00 96.38 211 VAL A CA 1
ATOM 1558 C C . VAL A 1 211 ? -16.050 -1.616 18.963 1.00 96.38 211 VAL A C 1
ATOM 1560 O O . VAL A 1 211 ? -16.208 -0.498 19.453 1.00 96.38 211 VAL A O 1
ATOM 1563 N N . ASP A 1 212 ? -17.066 -2.339 18.495 1.00 95.00 212 ASP A N 1
ATOM 1564 C CA . ASP A 1 212 ? -18.455 -1.874 18.520 1.00 95.00 212 ASP A CA 1
ATOM 1565 C C . ASP A 1 212 ? -18.934 -1.676 19.965 1.00 95.00 212 ASP A C 1
ATOM 1567 O O . ASP A 1 212 ? -19.410 -0.598 20.321 1.00 95.00 212 ASP A O 1
ATOM 1571 N N . ARG A 1 213 ? -18.689 -2.653 20.849 1.00 96.12 213 ARG A N 1
ATOM 1572 C CA . ARG A 1 213 ? -19.043 -2.544 22.273 1.00 96.12 213 ARG A CA 1
ATOM 1573 C C . ARG A 1 213 ? -18.336 -1.381 22.968 1.00 96.12 213 ARG A C 1
ATOM 1575 O O . ARG A 1 213 ? -18.959 -0.688 23.778 1.00 96.12 213 ARG A O 1
ATOM 1582 N N . PHE A 1 214 ? -17.055 -1.163 22.667 1.00 96.62 214 PHE A N 1
ATOM 1583 C CA . PHE A 1 214 ? -16.313 0.005 23.139 1.00 96.62 214 PHE A CA 1
ATOM 1584 C C . PHE A 1 214 ? -17.003 1.292 22.696 1.00 96.62 214 PHE A C 1
ATOM 1586 O O . PHE A 1 214 ? -17.267 2.168 23.509 1.00 96.62 214 PHE A O 1
ATOM 1593 N N . PHE A 1 215 ? -17.377 1.387 21.428 1.00 94.50 215 PHE A N 1
ATOM 1594 C CA . PHE A 1 215 ? -18.038 2.564 20.891 1.00 94.50 215 PHE A CA 1
ATOM 1595 C C . PHE A 1 215 ? -19.458 2.817 21.405 1.00 94.50 215 PHE A C 1
ATOM 1597 O O . PHE A 1 215 ? -19.881 3.976 21.409 1.00 94.50 215 PHE A O 1
ATOM 1604 N N . ASP A 1 216 ? -20.178 1.768 21.795 1.00 94.50 216 ASP A N 1
ATOM 1605 C CA . ASP A 1 216 ? -21.521 1.863 22.373 1.00 94.50 216 ASP A CA 1
ATOM 1606 C C . ASP A 1 216 ? -21.482 2.252 23.856 1.00 94.50 216 ASP A C 1
ATOM 1608 O O . ASP A 1 216 ? -22.388 2.920 24.351 1.00 94.50 216 ASP A O 1
ATOM 1612 N N . SER A 1 217 ? -20.425 1.846 24.569 1.00 93.44 217 SER A N 1
ATOM 1613 C CA . SER A 1 217 ? -20.327 1.989 26.029 1.00 93.44 217 SER A CA 1
ATOM 1614 C C . SER A 1 217 ? -19.371 3.095 26.485 1.00 93.44 217 SER A C 1
ATOM 1616 O O . SER A 1 217 ? -19.436 3.513 27.638 1.00 93.44 217 SER A O 1
ATOM 1618 N N . VAL A 1 218 ? -18.465 3.557 25.617 1.00 91.88 218 VAL A N 1
ATOM 1619 C CA . VAL A 1 218 ? -17.357 4.448 25.982 1.00 91.88 218 VAL A CA 1
ATOM 1620 C C . VAL A 1 218 ? -17.362 5.712 25.127 1.00 91.88 218 VAL A C 1
ATOM 1622 O O . VAL A 1 218 ? -17.236 5.687 23.900 1.00 91.88 218 VAL A O 1
ATOM 1625 N N . MET A 1 219 ? -17.436 6.865 25.793 1.00 91.44 219 MET A N 1
ATOM 1626 C CA . MET A 1 219 ? -17.277 8.162 25.140 1.00 91.44 219 MET A CA 1
ATOM 1627 C C . MET A 1 219 ? -15.792 8.448 24.883 1.00 91.44 219 MET A C 1
ATOM 1629 O O . MET A 1 219 ? -15.034 8.769 25.798 1.00 91.44 219 MET A O 1
ATOM 1633 N N . VAL A 1 220 ? -15.367 8.346 23.622 1.00 88.12 220 VAL A N 1
ATOM 1634 C CA . VAL A 1 220 ? -13.959 8.557 23.232 1.00 88.12 220 VAL A CA 1
ATOM 1635 C C . VAL A 1 220 ? -13.504 9.996 23.484 1.00 88.12 220 VAL A C 1
ATOM 1637 O O . VAL A 1 220 ? -12.444 10.219 24.063 1.00 88.12 220 VAL A O 1
ATOM 1640 N N . LEU A 1 221 ? -14.313 10.978 23.079 1.00 86.44 221 LEU A N 1
ATOM 1641 C CA . LEU A 1 221 ? -14.032 12.402 23.274 1.00 86.44 221 LEU A CA 1
ATOM 1642 C C . LEU A 1 221 ? -14.557 12.865 24.637 1.00 86.44 221 LEU A C 1
ATOM 1644 O O . LEU A 1 221 ? -15.545 13.585 24.719 1.00 86.44 221 LEU A O 1
ATOM 1648 N N . THR A 1 222 ? -13.909 12.388 25.695 1.00 87.69 222 THR A N 1
ATOM 1649 C CA . THR A 1 222 ? -14.212 12.752 27.086 1.00 87.69 222 THR A CA 1
ATOM 1650 C C . THR A 1 222 ? -13.496 14.046 27.510 1.00 87.69 222 THR A C 1
ATOM 1652 O O . THR A 1 222 ? -12.501 14.462 26.898 1.00 87.69 222 THR A O 1
ATOM 1655 N N . ASP A 1 223 ? -13.983 14.661 28.590 1.00 88.81 223 ASP A N 1
ATOM 1656 C CA . ASP A 1 223 ? -13.387 15.841 29.228 1.00 88.81 223 ASP A CA 1
ATOM 1657 C C . ASP A 1 223 ? -12.081 15.511 29.970 1.00 88.81 223 ASP A C 1
ATOM 1659 O O . ASP A 1 223 ? -11.267 16.401 30.216 1.00 88.81 223 ASP A O 1
ATOM 1663 N N . HIS A 1 224 ? -11.838 14.234 30.294 1.00 91.19 224 HIS A N 1
ATOM 1664 C CA . HIS A 1 224 ? -10.591 13.781 30.911 1.00 91.19 224 HIS A CA 1
ATOM 1665 C C . HIS A 1 224 ? -9.481 13.612 29.860 1.00 91.19 224 HIS A C 1
ATOM 1667 O O . HIS A 1 224 ? -9.481 12.620 29.125 1.00 91.19 224 HIS A O 1
ATOM 1673 N N . PRO A 1 225 ? -8.482 14.515 29.796 1.00 90.38 225 PRO A N 1
ATOM 1674 C CA . PRO A 1 225 ? -7.498 14.513 28.713 1.00 90.38 225 PRO A CA 1
ATOM 1675 C C . PRO A 1 225 ? -6.643 13.239 28.690 1.00 90.38 225 PRO A C 1
ATOM 1677 O O . PRO A 1 225 ? -6.339 12.738 27.612 1.00 90.38 225 PRO A O 1
ATOM 1680 N N . GLY A 1 226 ? -6.306 12.680 29.860 1.00 92.38 226 GLY A N 1
ATOM 1681 C CA . GLY A 1 226 ? -5.548 11.427 29.958 1.00 92.38 226 GLY A CA 1
ATOM 1682 C C . GLY A 1 226 ? -6.314 10.229 29.394 1.00 92.38 226 GLY A C 1
ATOM 1683 O O . GLY A 1 226 ? -5.794 9.513 28.544 1.00 92.38 226 GLY A O 1
ATOM 1684 N N . GLN A 1 227 ? -7.579 10.060 29.792 1.00 92.69 227 GLN A N 1
ATOM 1685 C CA . GLN A 1 227 ? -8.441 8.997 29.262 1.00 92.69 227 GLN A CA 1
ATOM 1686 C C . GLN A 1 227 ? -8.698 9.175 27.762 1.00 92.69 227 GLN A C 1
ATOM 1688 O O . GLN A 1 227 ? -8.613 8.214 27.003 1.00 92.69 227 GLN A O 1
ATOM 1693 N N . ARG A 1 228 ? -8.954 10.410 27.308 1.00 94.69 228 ARG A N 1
ATOM 1694 C CA . ARG A 1 228 ? -9.127 10.718 25.882 1.00 94.69 228 ARG A CA 1
ATOM 1695 C C . ARG A 1 228 ? -7.896 10.312 25.071 1.00 94.69 228 ARG A C 1
ATOM 1697 O O . ARG A 1 228 ? -8.036 9.604 24.076 1.00 94.69 228 ARG A O 1
ATOM 1704 N N . ALA A 1 229 ? -6.703 10.711 25.510 1.00 94.88 229 ALA A N 1
ATOM 1705 C CA . ALA A 1 229 ? -5.452 10.367 24.840 1.00 94.88 229 ALA A CA 1
ATOM 1706 C C . ALA A 1 229 ? -5.199 8.849 24.820 1.00 94.88 229 ALA A C 1
ATOM 1708 O O . ALA A 1 229 ? -4.760 8.321 23.797 1.00 94.88 229 ALA A O 1
ATOM 1709 N N . ASN A 1 230 ? -5.533 8.143 25.907 1.00 95.56 230 ASN A N 1
ATOM 1710 C CA . ASN A 1 230 ? -5.389 6.689 26.021 1.00 95.56 230 ASN A CA 1
ATOM 1711 C C . ASN A 1 230 ? -6.336 5.929 25.077 1.00 95.56 230 ASN A C 1
ATOM 1713 O O . ASN A 1 230 ? -5.922 5.047 24.322 1.00 95.56 230 ASN A O 1
ATOM 1717 N N . ARG A 1 231 ? -7.609 6.338 25.041 1.00 95.75 231 ARG A N 1
ATOM 1718 C CA . ARG A 1 231 ? -8.630 5.793 24.133 1.00 95.75 231 ARG A CA 1
ATOM 1719 C C . ARG A 1 231 ? -8.250 6.007 22.671 1.00 95.75 231 ARG A C 1
ATOM 1721 O O . ARG A 1 231 ? -8.346 5.088 21.859 1.00 95.75 231 ARG A O 1
ATOM 1728 N N . LEU A 1 232 ? -7.771 7.204 22.335 1.00 95.25 232 LEU A N 1
ATOM 1729 C CA . LEU A 1 232 ? -7.262 7.511 20.998 1.00 95.25 232 LEU A CA 1
ATOM 1730 C C . LEU A 1 232 ? -6.013 6.699 20.648 1.00 95.25 232 LEU A C 1
ATOM 1732 O O . LEU A 1 232 ? -5.870 6.310 19.491 1.00 95.25 232 LEU A O 1
ATOM 1736 N N . ALA A 1 233 ? -5.140 6.400 21.613 1.00 94.94 233 ALA A N 1
ATOM 1737 C CA . ALA A 1 233 ? -3.990 5.529 21.391 1.00 94.94 233 ALA A CA 1
ATOM 1738 C C . ALA A 1 233 ? -4.423 4.099 21.022 1.00 94.94 233 ALA A C 1
ATOM 1740 O O . ALA A 1 233 ? -3.927 3.562 20.031 1.00 94.94 233 ALA A O 1
ATOM 1741 N N . MET A 1 234 ? -5.412 3.514 21.714 1.00 95.69 234 MET A N 1
ATOM 1742 C CA . MET A 1 234 ? -5.965 2.200 21.338 1.00 95.69 234 MET A CA 1
ATOM 1743 C C . MET A 1 234 ? -6.540 2.203 19.915 1.00 95.69 234 MET A C 1
ATOM 1745 O O . MET A 1 234 ? -6.211 1.337 19.104 1.00 95.69 234 MET A O 1
ATOM 1749 N N . LEU A 1 235 ? -7.347 3.213 19.574 1.00 95.81 235 LEU A N 1
ATOM 1750 C CA . LEU A 1 235 ? -7.920 3.350 18.230 1.00 95.81 235 LEU A CA 1
ATOM 1751 C C . LEU A 1 235 ? -6.848 3.570 17.155 1.00 95.81 235 LEU A C 1
ATOM 1753 O O . LEU A 1 235 ? -6.976 3.070 16.037 1.00 95.81 235 LEU A O 1
ATOM 1757 N N . SER A 1 236 ? -5.776 4.288 17.490 1.00 94.19 236 SER A N 1
ATOM 1758 C CA . SER A 1 236 ? -4.653 4.523 16.581 1.00 94.19 236 SER A CA 1
ATOM 1759 C C . SER A 1 236 ? -3.864 3.243 16.312 1.00 94.19 236 SER A C 1
ATOM 1761 O O . SER A 1 236 ? -3.445 3.035 15.175 1.00 94.19 236 SER A O 1
ATOM 1763 N N . ARG A 1 237 ? -3.718 2.347 17.304 1.00 93.88 237 ARG A N 1
ATOM 1764 C CA . ARG A 1 237 ? -3.119 1.015 17.094 1.00 93.88 237 ARG A CA 1
ATOM 1765 C C . ARG A 1 237 ? -3.934 0.183 16.110 1.00 93.88 237 ARG A C 1
ATOM 1767 O O . ARG A 1 237 ? -3.367 -0.349 15.160 1.00 93.88 237 ARG A O 1
ATOM 1774 N N . ILE A 1 238 ? -5.258 0.144 16.279 1.00 94.44 238 ILE A N 1
ATOM 1775 C CA . ILE A 1 238 ? -6.161 -0.527 15.329 1.00 94.44 238 ILE A CA 1
ATOM 1776 C C . ILE A 1 238 ? -5.957 0.045 13.929 1.00 94.44 238 ILE A C 1
ATOM 1778 O O . ILE A 1 238 ? -5.681 -0.694 12.988 1.00 94.44 238 ILE A O 1
ATOM 1782 N N . LEU A 1 239 ? -6.055 1.369 13.790 1.00 92.50 239 LEU A N 1
ATOM 1783 C CA . LEU A 1 239 ? -5.939 2.031 12.496 1.00 92.50 239 LEU A CA 1
ATOM 1784 C C . LEU A 1 239 ? -4.588 1.767 11.825 1.00 92.50 239 LEU A C 1
ATOM 1786 O O . LEU A 1 239 ? -4.544 1.561 10.615 1.00 92.50 239 LEU A O 1
ATOM 1790 N N . HIS A 1 240 ? -3.499 1.752 12.594 1.00 91.56 240 HIS A N 1
ATOM 1791 C CA . HIS A 1 240 ? -2.168 1.459 12.076 1.00 91.56 240 HIS A CA 1
ATOM 1792 C C . HIS A 1 240 ? -2.071 0.041 11.503 1.00 91.56 240 HIS A C 1
ATOM 1794 O O . HIS A 1 240 ? -1.527 -0.144 10.417 1.00 91.56 240 HIS A O 1
ATOM 1800 N N . GLN A 1 241 ? -2.621 -0.956 12.200 1.00 91.75 241 GLN A N 1
ATOM 1801 C CA . GLN A 1 241 ? -2.619 -2.339 11.722 1.00 91.75 241 GLN A CA 1
ATOM 1802 C C . GLN A 1 241 ? -3.498 -2.488 10.478 1.00 91.75 241 GLN A C 1
ATOM 1804 O O . GLN A 1 241 ? -3.031 -2.876 9.410 1.00 91.75 241 GLN A O 1
ATOM 1809 N N . VAL A 1 242 ? -4.760 -2.081 10.582 1.00 91.12 242 VAL A N 1
ATOM 1810 C CA . VAL A 1 242 ? -5.750 -2.216 9.508 1.00 91.12 242 VAL A CA 1
ATOM 1811 C C . VAL A 1 242 ? -5.358 -1.413 8.254 1.00 91.12 242 VAL A C 1
ATOM 1813 O O . VAL A 1 242 ? -5.565 -1.869 7.125 1.00 91.12 242 VAL A O 1
ATOM 1816 N N . GLY A 1 243 ? -4.709 -0.260 8.438 1.00 90.62 243 GLY A N 1
ATOM 1817 C CA . GLY A 1 243 ? -4.207 0.599 7.365 1.00 90.62 243 GLY A CA 1
ATOM 1818 C C . GLY A 1 243 ? -3.071 -0.002 6.530 1.00 90.62 243 GLY A C 1
ATOM 1819 O O . GLY A 1 243 ? -2.802 0.506 5.448 1.00 90.62 243 GLY A O 1
ATOM 1820 N N . GLN A 1 244 ? -2.435 -1.096 6.968 1.00 88.56 244 GLN A N 1
ATOM 1821 C CA . GLN A 1 244 ? -1.459 -1.837 6.151 1.00 88.56 244 GLN A CA 1
ATOM 1822 C C . GLN A 1 244 ? -2.122 -2.676 5.045 1.00 88.56 244 GLN A C 1
ATOM 1824 O O . GLN A 1 244 ? -1.457 -3.111 4.099 1.00 88.56 244 GLN A O 1
ATOM 1829 N N . VAL A 1 245 ? -3.436 -2.900 5.149 1.00 88.69 245 VAL A N 1
ATOM 1830 C CA . VAL A 1 245 ? -4.207 -3.731 4.216 1.00 88.69 245 VAL A CA 1
ATOM 1831 C C . VAL A 1 245 ? -5.038 -2.875 3.274 1.00 88.69 245 VAL A C 1
ATOM 1833 O O . VAL A 1 245 ? -5.010 -3.095 2.063 1.00 88.69 245 VAL A O 1
ATOM 1836 N N . ALA A 1 246 ? -5.779 -1.910 3.822 1.00 91.06 246 ALA A N 1
ATOM 1837 C CA . ALA A 1 246 ? -6.668 -1.056 3.047 1.00 91.06 246 ALA A CA 1
ATOM 1838 C C . ALA A 1 246 ? -6.956 0.277 3.741 1.00 91.06 246 ALA A C 1
ATOM 1840 O O . ALA A 1 246 ? -7.073 0.356 4.964 1.00 91.06 246 ALA A O 1
ATOM 1841 N N . ASP A 1 247 ? -7.193 1.313 2.940 1.00 91.69 247 ASP A N 1
ATOM 1842 C CA . ASP A 1 247 ? -7.849 2.535 3.397 1.00 91.69 247 ASP A CA 1
ATOM 1843 C C . ASP A 1 247 ? -9.374 2.337 3.409 1.00 91.69 247 ASP A C 1
ATOM 1845 O O . ASP A 1 247 ? -10.071 2.572 2.418 1.00 91.69 247 ASP A O 1
ATOM 1849 N N . PHE A 1 248 ? -9.912 1.920 4.558 1.00 88.19 248 PHE A N 1
ATOM 1850 C CA . PHE A 1 248 ? -11.350 1.685 4.726 1.00 88.19 248 PHE A CA 1
ATOM 1851 C C . PHE A 1 248 ? -12.208 2.949 4.573 1.00 88.19 248 PHE A C 1
ATOM 1853 O O . PHE A 1 248 ? -13.421 2.851 4.389 1.00 88.19 248 PHE A O 1
ATOM 1860 N N . THR A 1 249 ? -11.611 4.148 4.585 1.00 88.62 249 THR A N 1
ATOM 1861 C CA . THR A 1 249 ? -12.364 5.389 4.345 1.00 88.62 249 THR A CA 1
ATOM 1862 C C . THR A 1 249 ? -12.832 5.530 2.896 1.00 88.62 249 THR A C 1
ATOM 1864 O O . THR A 1 249 ? -13.737 6.323 2.628 1.00 88.62 249 THR A O 1
ATOM 1867 N N . ARG A 1 250 ? -12.268 4.738 1.971 1.00 89.06 250 ARG A N 1
ATOM 1868 C CA . ARG A 1 250 ? -12.652 4.709 0.553 1.00 89.06 250 ARG A CA 1
ATOM 1869 C C . ARG A 1 250 ? -13.970 3.993 0.288 1.00 89.06 250 ARG A C 1
ATOM 1871 O O . ARG A 1 250 ? -14.592 4.271 -0.733 1.00 89.06 250 ARG A O 1
ATOM 1878 N N . PHE A 1 251 ? -14.417 3.110 1.180 1.00 85.25 251 PHE A N 1
ATOM 1879 C CA . PHE A 1 251 ? -15.680 2.404 0.989 1.00 85.25 251 PHE A CA 1
ATOM 1880 C C . PHE A 1 251 ? -16.874 3.340 1.228 1.00 85.25 251 PHE A C 1
ATOM 1882 O O . PHE A 1 251 ? -17.009 3.987 2.276 1.00 85.25 251 PHE A O 1
ATOM 1889 N N . GLN A 1 252 ? -17.758 3.398 0.231 1.00 69.88 252 GLN A N 1
ATOM 1890 C CA . GLN A 1 252 ? -19.063 4.055 0.304 1.00 69.88 252 GLN A CA 1
ATOM 1891 C C . GLN A 1 252 ? -20.095 3.059 0.839 1.00 69.88 252 GLN A C 1
ATOM 1893 O O . GLN A 1 252 ? -21.029 2.680 0.144 1.00 69.88 252 GLN A O 1
ATOM 1898 N N . VAL A 1 253 ? -19.839 2.597 2.058 1.00 58.53 253 VAL A N 1
ATOM 1899 C CA . VAL A 1 253 ? -20.840 2.018 2.957 1.00 58.53 253 VAL A CA 1
ATOM 1900 C C . VAL A 1 253 ? -21.468 3.133 3.776 1.00 58.53 253 VAL A C 1
ATOM 1902 O O . VAL A 1 253 ? -20.698 4.057 4.181 1.00 58.53 253 VAL A O 1
#

pLDDT: mean 92.74, std 5.06, range [58.53, 98.38]

Solvent-accessible surface area (backbone atoms only — not comparable to full-atom values): 13874 Å² total; per-residue (Å²): 133,74,58,89,47,69,69,52,36,53,52,54,40,52,57,34,34,36,53,48,42,53,33,34,22,60,64,64,62,72,53,91,90,52,48,94,81,43,53,69,60,36,52,51,49,42,53,48,42,28,52,79,68,64,45,80,58,40,49,66,56,52,43,48,52,36,48,60,70,69,57,81,90,71,88,59,72,33,57,68,71,62,26,49,52,53,48,50,54,50,48,54,54,49,52,48,52,56,45,44,74,70,71,47,56,67,50,49,43,52,11,27,53,70,55,48,57,47,40,53,37,62,38,52,45,38,37,53,32,49,56,60,42,67,78,39,89,63,33,62,63,43,41,54,54,52,28,50,44,47,52,51,48,61,73,52,59,84,55,42,37,96,57,69,55,78,90,65,53,50,85,58,46,54,42,51,31,50,56,51,46,68,66,43,48,64,56,49,52,50,32,59,76,72,64,39,46,72,62,45,55,60,53,49,58,67,49,41,63,39,54,50,46,23,64,76,73,46,75,58,91,47,92,50,63,68,50,23,13,30,48,37,19,54,46,45,53,52,44,58,59,52,39,74,57,29,37,45,74,52,53,93,118